Protein AF-A0A1F6FIB2-F1 (afdb_monomer_lite)

Organism: NCBI:txid1798531

Structure (mmCIF, N/CA/C/O backbone):
data_AF-A0A1F6FIB2-F1
#
_entry.id   AF-A0A1F6FIB2-F1
#
loop_
_atom_site.group_PDB
_atom_site.id
_atom_site.type_symbol
_atom_site.label_atom_id
_atom_site.label_alt_id
_atom_site.label_comp_id
_atom_site.label_asym_id
_atom_site.label_entity_id
_atom_site.label_seq_id
_atom_site.pdbx_PDB_ins_code
_atom_site.Cartn_x
_atom_site.Cartn_y
_atom_site.Cartn_z
_atom_site.occupancy
_atom_site.B_iso_or_equiv
_atom_site.auth_seq_id
_atom_site.auth_comp_id
_atom_site.auth_asym_id
_atom_site.auth_atom_id
_atom_site.pdbx_PDB_model_num
ATOM 1 N N . MET A 1 1 ? -16.347 -10.709 -87.857 1.00 52.56 1 MET A N 1
ATOM 2 C CA . MET A 1 1 ? -15.377 -11.064 -86.795 1.00 52.56 1 MET A CA 1
ATOM 3 C C . MET A 1 1 ? -15.713 -12.470 -86.307 1.00 52.56 1 MET A C 1
ATOM 5 O O . MET A 1 1 ? -16.786 -12.658 -85.747 1.00 52.56 1 MET A O 1
ATOM 9 N N . SER A 1 2 ? -14.886 -13.455 -86.678 1.00 54.75 2 SER A N 1
ATOM 10 C CA . SER A 1 2 ? -15.161 -14.899 -86.562 1.00 54.75 2 SER A CA 1
ATOM 11 C C . SER A 1 2 ? -15.422 -15.329 -85.113 1.00 54.75 2 SER A C 1
ATOM 13 O O . SER A 1 2 ? -14.800 -14.794 -84.198 1.00 54.75 2 SER A O 1
ATOM 15 N N . ILE A 1 3 ? -16.317 -16.302 -84.907 1.00 59.09 3 ILE A N 1
ATOM 16 C CA . ILE A 1 3 ? -16.620 -16.917 -83.599 1.00 59.09 3 ILE A CA 1
ATOM 17 C C . ILE A 1 3 ? -15.326 -17.338 -82.881 1.00 59.09 3 ILE A C 1
ATOM 19 O O . ILE A 1 3 ? -15.207 -17.151 -81.674 1.00 59.09 3 ILE A O 1
ATOM 23 N N . PHE A 1 4 ? -14.308 -17.758 -83.637 1.00 55.72 4 PHE A N 1
ATOM 24 C CA . PHE A 1 4 ? -12.977 -18.081 -83.122 1.00 55.72 4 PHE A CA 1
ATOM 25 C C . PHE A 1 4 ? -12.273 -16.906 -82.424 1.00 55.72 4 PHE A C 1
ATOM 27 O O . PHE A 1 4 ? -11.623 -17.113 -81.407 1.00 55.72 4 PHE A O 1
ATOM 34 N N . VAL A 1 5 ? -12.454 -15.666 -82.890 1.00 56.38 5 VAL A N 1
ATOM 35 C CA . VAL A 1 5 ? -11.883 -14.463 -82.251 1.00 56.38 5 VAL A CA 1
ATOM 36 C C . VAL A 1 5 ? -12.606 -14.152 -80.938 1.00 56.38 5 VAL A C 1
ATOM 38 O O . VAL A 1 5 ? -11.971 -13.764 -79.964 1.00 56.38 5 VAL A O 1
ATOM 41 N N . LYS A 1 6 ? -13.925 -14.374 -80.870 1.00 53.91 6 LYS A N 1
ATOM 42 C CA . LYS A 1 6 ? -14.702 -14.163 -79.636 1.00 53.91 6 LYS A CA 1
ATOM 43 C C . LYS A 1 6 ? -14.376 -15.208 -78.564 1.00 53.91 6 LYS A C 1
ATOM 45 O O . LYS A 1 6 ? -14.275 -14.847 -77.397 1.00 53.91 6 LYS A O 1
ATOM 50 N N . VAL A 1 7 ? -14.159 -16.466 -78.956 1.00 58.41 7 VAL A N 1
ATOM 51 C CA . VAL A 1 7 ? -13.758 -17.545 -78.037 1.00 58.41 7 VAL A CA 1
ATOM 52 C C . VAL A 1 7 ? -12.329 -17.334 -77.524 1.00 58.41 7 VAL A C 1
ATOM 54 O O . VAL A 1 7 ? -12.091 -17.518 -76.335 1.00 58.41 7 VAL A O 1
ATOM 57 N N . LEU A 1 8 ? -11.400 -16.864 -78.369 1.00 54.62 8 LEU A N 1
ATOM 58 C CA . LEU A 1 8 ? -10.027 -16.561 -77.944 1.00 54.62 8 LEU A CA 1
ATOM 59 C C . LEU A 1 8 ? -9.971 -15.371 -76.969 1.00 54.62 8 LEU A C 1
ATOM 61 O O . LEU A 1 8 ? -9.262 -15.431 -75.970 1.00 54.62 8 LEU A O 1
ATOM 65 N N . VAL A 1 9 ? -10.756 -14.313 -77.214 1.00 56.94 9 VAL A N 1
ATOM 66 C CA . VAL A 1 9 ? -10.826 -13.140 -76.322 1.00 56.94 9 VAL A CA 1
ATOM 67 C C . VAL A 1 9 ? -11.474 -13.497 -74.979 1.00 56.94 9 VAL A C 1
ATOM 69 O O . VAL A 1 9 ? -10.966 -13.085 -73.940 1.00 56.94 9 VAL A O 1
ATOM 72 N N . LEU A 1 10 ? -12.533 -14.314 -74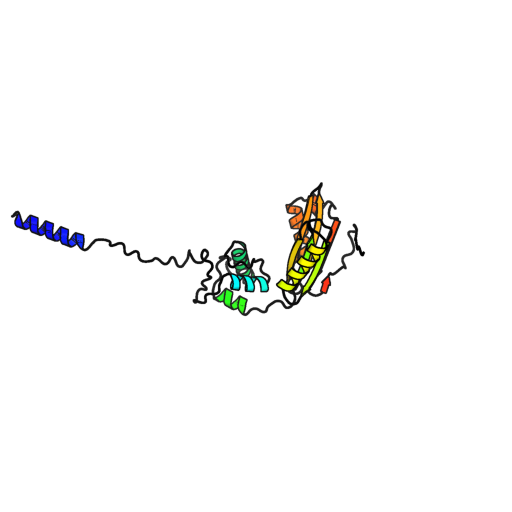.968 1.00 56.53 10 LEU A N 1
ATOM 73 C CA . LEU A 1 10 ? -13.158 -14.797 -73.727 1.00 56.53 10 LEU A CA 1
ATOM 74 C C . LEU A 1 10 ? -12.246 -15.750 -72.937 1.00 56.53 10 LEU A C 1
ATOM 76 O O . LEU A 1 10 ? -12.185 -15.641 -71.716 1.00 56.53 10 LEU A O 1
ATOM 80 N N . ALA A 1 11 ? -11.501 -16.634 -73.609 1.00 56.31 11 ALA A N 1
ATOM 81 C CA . ALA A 1 11 ? -10.564 -17.551 -72.956 1.00 56.31 11 ALA A CA 1
ATOM 82 C C . ALA A 1 11 ? -9.351 -16.824 -72.349 1.00 56.31 11 ALA A C 1
ATOM 84 O O . ALA A 1 11 ? -8.927 -17.161 -71.245 1.00 56.31 11 ALA A O 1
ATOM 85 N N . VAL A 1 12 ? -8.829 -15.787 -73.018 1.00 56.81 12 VAL A N 1
ATOM 86 C CA . VAL A 1 12 ? -7.756 -14.939 -72.467 1.00 56.81 12 VAL A CA 1
ATOM 87 C C . VAL A 1 12 ? -8.267 -14.097 -71.295 1.00 56.81 12 VAL A C 1
ATOM 89 O O . VAL A 1 12 ? -7.578 -14.007 -70.284 1.00 56.81 12 VAL A O 1
ATOM 92 N N . PHE A 1 13 ? -9.490 -13.555 -71.354 1.00 53.22 13 PHE A N 1
ATOM 93 C CA . PHE A 1 13 ? -10.086 -12.843 -70.212 1.00 53.22 13 PHE A CA 1
ATOM 94 C C . PHE A 1 13 ? -10.318 -13.756 -68.998 1.00 53.22 13 PHE A C 1
ATOM 96 O O . PHE A 1 13 ? -10.075 -13.331 -67.871 1.00 53.22 13 PHE A O 1
ATOM 103 N N . PHE A 1 14 ? -10.723 -15.014 -69.204 1.00 50.69 14 PHE A N 1
ATOM 104 C CA . PHE A 1 14 ? -10.888 -15.981 -68.111 1.00 50.69 14 PHE A CA 1
ATOM 105 C C . PHE A 1 14 ? -9.543 -16.430 -67.514 1.00 50.69 14 PHE A C 1
ATOM 107 O O . PHE A 1 14 ? -9.435 -16.597 -66.300 1.00 50.69 14 PHE A O 1
ATOM 114 N N . LEU A 1 15 ? -8.497 -16.564 -68.340 1.00 49.59 15 LEU A N 1
ATOM 115 C CA . LEU A 1 15 ? -7.137 -16.868 -67.878 1.00 49.59 15 LEU A CA 1
ATOM 116 C C . LEU A 1 15 ? -6.479 -15.682 -67.151 1.00 49.59 15 LEU A C 1
ATOM 118 O O . LEU A 1 15 ? -5.770 -15.901 -66.174 1.00 49.59 15 LEU A O 1
ATOM 122 N N . VAL A 1 16 ? -6.752 -14.436 -67.554 1.00 48.09 16 VAL A N 1
ATOM 123 C CA . VAL A 1 16 ? -6.280 -13.230 -66.843 1.00 48.09 16 VAL A CA 1
ATOM 124 C C . VAL A 1 16 ? -7.045 -13.024 -65.527 1.00 48.09 16 VAL A C 1
ATOM 126 O O . VAL A 1 16 ? -6.435 -12.669 -64.520 1.00 48.09 16 VAL A O 1
ATOM 129 N N . ALA A 1 17 ? -8.348 -13.321 -65.480 1.00 45.25 17 ALA A N 1
ATOM 130 C CA . ALA A 1 17 ? -9.147 -13.220 -64.255 1.00 45.25 17 ALA A CA 1
ATOM 131 C C . ALA A 1 17 ? -8.806 -14.298 -63.204 1.00 45.25 17 ALA A C 1
ATOM 133 O O . ALA A 1 17 ? -8.902 -14.032 -62.008 1.00 45.25 17 ALA A O 1
ATOM 134 N N . LEU A 1 18 ? -8.343 -15.488 -63.611 1.00 44.25 18 LEU A N 1
ATOM 135 C CA . LEU A 1 18 ? -7.895 -16.535 -62.677 1.00 44.25 18 LEU A CA 1
ATOM 136 C C . LEU A 1 18 ? -6.533 -16.241 -62.019 1.00 44.25 18 LEU A C 1
ATOM 138 O O . LEU A 1 18 ? -6.244 -16.792 -60.957 1.00 44.25 18 LEU A O 1
ATOM 142 N N . VAL A 1 19 ? -5.719 -15.346 -62.592 1.00 49.41 19 VAL A N 1
ATOM 143 C CA . VAL A 1 19 ? -4.432 -14.904 -62.010 1.00 49.41 19 VAL A CA 1
ATOM 144 C C . VAL A 1 19 ? -4.597 -13.680 -61.092 1.00 49.41 19 VAL A C 1
ATOM 146 O O . VAL A 1 19 ? -3.689 -13.351 -60.335 1.00 49.41 19 VAL A O 1
ATOM 149 N N . ILE A 1 20 ? -5.785 -13.068 -61.053 1.00 47.12 20 ILE A N 1
ATOM 150 C CA . ILE A 1 20 ? -6.147 -12.031 -60.074 1.00 47.12 20 ILE A CA 1
ATOM 151 C C . ILE A 1 20 ? -7.302 -12.545 -59.211 1.00 47.12 20 ILE A C 1
ATOM 153 O O . ILE A 1 20 ? -8.351 -11.926 -59.067 1.00 47.12 20 ILE A O 1
ATOM 157 N N . SER A 1 21 ? -7.102 -13.708 -58.594 1.00 41.88 21 SER A N 1
ATOM 158 C CA . SER A 1 21 ? -7.717 -13.906 -57.286 1.00 41.88 21 SER A CA 1
ATOM 159 C C . SER A 1 21 ? -6.970 -12.978 -56.326 1.00 41.88 21 SER A C 1
ATOM 161 O O . SER A 1 21 ? -5.750 -13.135 -56.215 1.00 41.88 21 SER A O 1
ATOM 163 N N . PRO A 1 22 ? -7.619 -12.081 -55.562 1.00 39.84 22 PRO A N 1
ATOM 164 C CA . PRO A 1 22 ? -7.064 -11.727 -54.274 1.00 39.84 22 PRO A CA 1
ATOM 165 C C . PRO A 1 22 ? -7.196 -13.009 -53.453 1.00 39.84 22 PRO A C 1
ATOM 167 O O . PRO A 1 22 ? -8.165 -13.216 -52.728 1.00 39.84 22 PRO A O 1
ATOM 170 N N . LYS A 1 23 ? -6.251 -13.945 -53.625 1.00 38.81 23 LYS A N 1
ATOM 171 C CA . LYS A 1 23 ? -5.962 -14.885 -52.554 1.00 38.81 23 LYS A CA 1
ATOM 172 C C . LYS A 1 23 ? -5.699 -13.969 -51.382 1.00 38.81 23 LYS A C 1
ATOM 174 O O . LYS A 1 23 ? -4.726 -13.220 -51.414 1.00 38.81 23 LYS A O 1
ATOM 179 N N . ALA A 1 24 ? -6.643 -13.979 -50.449 1.00 41.22 24 ALA A N 1
ATOM 180 C CA . ALA A 1 24 ? -6.494 -13.473 -49.113 1.00 41.22 24 ALA A CA 1
ATOM 181 C C . ALA A 1 24 ? -5.160 -14.011 -48.607 1.00 41.22 24 ALA A C 1
ATOM 183 O O . ALA A 1 24 ? -5.040 -15.134 -48.119 1.00 41.22 24 ALA A O 1
ATOM 184 N N . LYS A 1 25 ? -4.123 -13.213 -48.825 1.00 31.97 25 LYS A N 1
ATOM 185 C CA . LYS A 1 25 ? -2.976 -13.189 -47.967 1.00 31.97 25 LYS A CA 1
ATOM 186 C C . LYS A 1 25 ? -3.598 -12.603 -46.711 1.00 31.97 25 LYS A C 1
ATOM 188 O O . LYS A 1 25 ? -3.824 -11.402 -46.630 1.00 31.97 25 LYS A O 1
ATOM 193 N N . ALA A 1 26 ? -4.022 -13.480 -45.806 1.00 36.62 26 ALA A N 1
ATOM 194 C CA . ALA A 1 26 ? -3.965 -13.145 -44.401 1.00 36.62 26 ALA A CA 1
ATOM 195 C C . ALA A 1 26 ? -2.478 -12.869 -44.152 1.00 36.62 26 ALA A C 1
ATOM 197 O O . ALA A 1 26 ? -1.681 -13.762 -43.886 1.00 36.62 26 ALA A O 1
ATOM 198 N N . GLU A 1 27 ? -2.084 -11.648 -44.491 1.00 35.62 27 GLU A N 1
ATOM 199 C CA . GLU A 1 27 ? -0.955 -10.986 -43.896 1.00 35.62 27 GLU A CA 1
ATOM 200 C C . GLU A 1 27 ? -1.353 -10.918 -42.430 1.00 35.62 27 GLU A C 1
ATOM 202 O O . GLU A 1 27 ? -2.387 -10.347 -42.082 1.00 35.62 27 GLU A O 1
ATOM 207 N N . GLU A 1 28 ? -0.641 -11.684 -41.610 1.00 41.28 28 GLU A N 1
ATOM 208 C CA . GLU A 1 28 ? -0.688 -11.512 -40.173 1.00 41.28 28 GLU A CA 1
ATOM 209 C C . GLU A 1 28 ? -0.226 -10.080 -39.902 1.00 41.28 28 GLU A C 1
ATOM 211 O O . GLU A 1 28 ? 0.963 -9.812 -39.740 1.00 41.28 28 GLU A O 1
ATOM 216 N N . ASP A 1 29 ? -1.179 -9.149 -39.902 1.00 33.19 29 ASP A N 1
ATOM 217 C CA . ASP A 1 29 ? -1.083 -7.923 -39.131 1.00 33.19 29 ASP A CA 1
ATOM 218 C C . ASP A 1 29 ? -0.968 -8.377 -37.674 1.00 33.19 29 ASP A C 1
ATOM 220 O O . ASP A 1 29 ? -1.950 -8.591 -36.959 1.00 33.19 29 ASP A O 1
ATOM 224 N N . PHE A 1 30 ? 0.271 -8.629 -37.259 1.00 43.00 30 PHE A N 1
ATOM 225 C CA . PHE A 1 30 ? 0.633 -8.678 -35.860 1.00 43.00 30 PHE A CA 1
ATOM 226 C C . PHE A 1 30 ? 0.394 -7.269 -35.330 1.00 43.00 30 PHE A C 1
ATOM 228 O O . PHE A 1 30 ? 1.192 -6.357 -35.548 1.00 43.00 30 PHE A O 1
ATOM 235 N N . ASP A 1 31 ? -0.770 -7.100 -34.713 1.00 37.31 31 ASP A N 1
ATOM 236 C CA . ASP A 1 31 ? -1.289 -5.855 -34.168 1.00 37.31 31 ASP A CA 1
ATOM 237 C C . ASP A 1 31 ? -0.417 -5.407 -32.974 1.00 37.31 31 ASP A C 1
ATOM 239 O O . ASP A 1 31 ? -0.716 -5.620 -31.793 1.00 37.31 31 ASP A O 1
ATOM 243 N N . LEU A 1 32 ? 0.743 -4.840 -33.323 1.00 41.22 32 LEU A N 1
ATOM 244 C CA . LEU A 1 32 ? 1.915 -4.574 -32.481 1.00 41.22 32 LEU A CA 1
ATOM 245 C C . LEU A 1 32 ? 1.654 -3.518 -31.388 1.00 41.22 32 LEU A C 1
ATOM 247 O O . LEU A 1 32 ? 2.446 -3.391 -30.461 1.00 41.22 32 LEU A O 1
ATOM 251 N N . PHE A 1 33 ? 0.534 -2.789 -31.455 1.00 51.75 33 PHE A N 1
ATOM 252 C CA . PHE A 1 33 ? 0.203 -1.688 -30.539 1.00 51.75 33 PHE A CA 1
ATOM 253 C C . PHE A 1 33 ? -1.073 -1.895 -29.702 1.00 51.75 33 PHE A C 1
ATOM 255 O O . PHE A 1 33 ? -1.434 -1.008 -28.929 1.00 51.75 33 PHE A O 1
ATOM 262 N N . GLY A 1 34 ? -1.749 -3.046 -29.805 1.00 43.50 34 GLY A N 1
ATOM 263 C CA . GLY A 1 34 ? -3.059 -3.244 -29.158 1.00 43.50 34 GLY A CA 1
ATOM 264 C C . GLY A 1 34 ? -3.231 -4.513 -28.321 1.00 43.50 34 GLY A C 1
ATOM 265 O O . GLY A 1 34 ? -4.127 -4.561 -27.476 1.00 43.50 34 GLY A O 1
ATOM 266 N N . MET A 1 35 ? -2.402 -5.544 -28.518 1.00 42.56 35 MET A N 1
ATOM 267 C CA . MET A 1 35 ? -2.647 -6.870 -27.923 1.00 42.56 35 MET A CA 1
ATOM 268 C C . MET A 1 35 ? -1.832 -7.192 -26.660 1.00 42.56 35 MET A C 1
ATOM 270 O O . MET A 1 35 ? -2.253 -8.045 -25.877 1.00 42.56 35 MET A O 1
ATOM 274 N N . ALA A 1 36 ? -0.723 -6.491 -26.398 1.00 46.50 36 ALA A N 1
ATOM 275 C CA . ALA A 1 36 ? 0.196 -6.838 -25.304 1.00 46.50 36 ALA A CA 1
ATOM 276 C C . ALA A 1 36 ? -0.405 -6.693 -23.891 1.00 46.50 36 ALA A C 1
ATOM 278 O O . ALA A 1 36 ? 0.041 -7.359 -22.967 1.00 46.50 36 ALA A O 1
ATOM 279 N N . ALA A 1 37 ? -1.451 -5.880 -23.707 1.00 46.44 37 ALA A N 1
ATOM 280 C CA . ALA A 1 37 ? -2.072 -5.698 -22.391 1.00 46.44 37 ALA A CA 1
ATOM 281 C C . ALA A 1 37 ? -3.024 -6.843 -21.980 1.00 46.44 37 ALA A C 1
ATOM 283 O O . ALA A 1 37 ? -3.523 -6.843 -20.857 1.00 46.44 37 ALA A O 1
ATOM 284 N N . ARG A 1 38 ? -3.333 -7.794 -22.878 1.00 48.59 38 ARG A N 1
ATOM 285 C CA . ARG A 1 38 ? -4.362 -8.832 -22.641 1.00 48.59 38 ARG A CA 1
ATOM 286 C C . ARG A 1 38 ? -3.821 -10.246 -22.469 1.00 48.59 38 ARG A C 1
ATOM 288 O O . ARG A 1 38 ? -4.525 -11.103 -21.944 1.00 48.59 38 ARG A O 1
ATOM 295 N N . THR A 1 39 ? -2.590 -10.493 -22.887 1.00 47.91 39 THR A N 1
ATOM 296 C CA . THR A 1 39 ? -1.865 -11.737 -22.620 1.00 47.91 39 THR A CA 1
ATOM 297 C C . THR A 1 39 ? -0.946 -11.498 -21.426 1.00 47.91 39 THR A C 1
ATOM 299 O O . THR A 1 39 ? -0.327 -10.444 -21.374 1.00 47.91 39 THR A O 1
ATOM 302 N N . GLY A 1 40 ? -0.845 -12.428 -20.471 1.00 49.84 40 GLY A N 1
ATOM 303 C CA . GLY A 1 40 ? -0.030 -12.306 -19.245 1.00 49.84 40 GLY A CA 1
ATOM 304 C C . GLY A 1 40 ? 1.497 -12.259 -19.456 1.00 49.84 40 GLY A C 1
ATOM 305 O O . GLY A 1 40 ? 2.249 -12.830 -18.676 1.00 49.84 40 GLY A O 1
ATOM 306 N N . VAL A 1 41 ? 1.960 -11.615 -20.527 1.00 50.88 41 VAL A N 1
ATOM 307 C CA . VAL A 1 41 ? 3.350 -11.509 -20.966 1.00 50.88 41 VAL A CA 1
ATOM 308 C C . VAL A 1 41 ? 3.639 -10.033 -21.243 1.00 50.88 41 VAL A C 1
ATOM 310 O O . VAL A 1 41 ? 3.046 -9.455 -22.155 1.00 50.88 41 VAL A O 1
ATOM 313 N N . PHE A 1 42 ? 4.547 -9.418 -20.477 1.00 64.69 42 PHE A N 1
ATOM 314 C CA . PHE A 1 42 ? 4.994 -8.052 -20.751 1.00 64.69 42 PHE A CA 1
ATOM 315 C C . PHE A 1 42 ? 6.049 -8.056 -21.849 1.00 64.69 42 PHE A C 1
ATOM 317 O O . PHE A 1 42 ? 7.163 -8.548 -21.667 1.00 64.69 42 PHE A O 1
ATOM 324 N N . PHE A 1 43 ? 5.719 -7.439 -22.980 1.00 57.03 43 PHE A N 1
ATOM 325 C CA . PHE A 1 43 ? 6.714 -7.082 -23.977 1.00 57.03 43 PHE A CA 1
ATOM 326 C C . PHE A 1 43 ? 7.278 -5.710 -23.659 1.00 57.03 43 PHE A C 1
ATOM 328 O O . PHE A 1 43 ? 6.635 -4.679 -23.840 1.00 57.03 43 PHE A O 1
ATOM 335 N N . LEU A 1 44 ? 8.517 -5.711 -23.200 1.00 62.22 44 LEU A N 1
ATOM 336 C CA . LEU A 1 44 ? 9.311 -4.506 -23.138 1.00 62.22 44 LEU A CA 1
ATOM 337 C C . LEU A 1 44 ? 9.844 -4.251 -24.554 1.00 62.22 44 LEU A C 1
ATOM 339 O O . LEU A 1 44 ? 10.341 -5.184 -25.178 1.00 62.22 44 LEU A O 1
ATOM 343 N N . ASP A 1 45 ? 9.763 -3.012 -25.046 1.00 48.91 45 ASP A N 1
ATOM 344 C CA . ASP A 1 45 ? 10.117 -2.532 -26.406 1.00 48.91 45 ASP A CA 1
ATOM 345 C C . ASP A 1 45 ? 11.474 -3.026 -26.992 1.00 48.91 45 ASP A C 1
ATOM 347 O O . ASP A 1 45 ? 11.787 -2.813 -28.157 1.00 48.91 45 ASP A O 1
ATOM 351 N N . ARG A 1 46 ? 12.305 -3.738 -26.216 1.00 52.38 46 ARG A N 1
ATOM 352 C CA . ARG A 1 46 ? 13.573 -4.350 -26.655 1.00 52.38 46 ARG A CA 1
ATOM 353 C C . ARG A 1 46 ? 13.712 -5.857 -26.393 1.00 52.38 46 ARG A C 1
ATOM 355 O O . ARG A 1 46 ? 14.830 -6.364 -26.367 1.00 52.38 46 ARG A O 1
ATOM 362 N N . GLY A 1 47 ? 12.606 -6.583 -26.236 1.00 47.12 47 GLY A N 1
ATOM 363 C CA . GLY A 1 47 ? 12.594 -8.049 -26.337 1.00 47.12 47 GLY A CA 1
ATOM 364 C C . GLY A 1 47 ? 13.014 -8.827 -25.087 1.00 47.12 47 GLY A C 1
ATOM 365 O O . GLY A 1 47 ? 13.287 -10.020 -25.191 1.00 47.12 47 GLY A O 1
ATOM 366 N N . THR A 1 48 ? 13.050 -8.209 -23.904 1.00 53.91 48 THR A N 1
ATOM 367 C CA . THR A 1 48 ? 13.071 -8.982 -22.653 1.00 53.91 48 THR A CA 1
ATOM 368 C C . THR A 1 48 ? 11.642 -9.320 -22.256 1.00 53.91 48 THR A C 1
ATOM 370 O O . THR A 1 48 ? 10.833 -8.413 -22.051 1.00 53.91 48 THR A O 1
ATOM 373 N N . LEU A 1 49 ? 11.349 -10.614 -22.162 1.00 58.53 49 LEU A N 1
ATOM 374 C CA . LEU A 1 49 ? 10.122 -11.126 -21.569 1.00 58.53 49 LEU A CA 1
ATOM 375 C C . LEU A 1 49 ? 10.370 -11.253 -20.068 1.00 58.53 49 LEU A C 1
ATOM 377 O O . LEU A 1 49 ? 11.122 -12.130 -19.655 1.00 58.53 49 LEU A O 1
ATOM 381 N N . ASP A 1 50 ? 9.768 -10.371 -19.280 1.00 74.31 50 ASP A N 1
ATOM 382 C CA . ASP A 1 50 ? 9.528 -10.655 -17.868 1.00 74.31 50 ASP A CA 1
ATOM 383 C C . ASP A 1 50 ? 8.043 -11.032 -17.760 1.00 74.31 50 ASP A C 1
ATOM 385 O O . ASP A 1 50 ? 7.183 -10.421 -18.411 1.00 74.31 50 ASP A O 1
ATOM 389 N N . ASP A 1 51 ? 7.733 -12.090 -17.013 1.00 84.06 51 ASP A N 1
ATOM 390 C CA . ASP A 1 51 ? 6.336 -12.428 -16.759 1.00 84.06 51 ASP A CA 1
ATOM 391 C C . ASP A 1 51 ? 5.678 -11.345 -15.889 1.00 84.06 51 ASP A C 1
ATOM 393 O O . ASP A 1 51 ? 6.330 -10.539 -15.214 1.00 84.06 51 ASP A O 1
ATOM 397 N N . VAL A 1 52 ? 4.348 -11.274 -15.957 1.00 86.62 52 VAL A N 1
ATOM 398 C CA . VAL A 1 52 ? 3.588 -10.262 -15.215 1.00 86.62 52 VAL A CA 1
ATOM 399 C C . VAL A 1 52 ? 3.826 -10.389 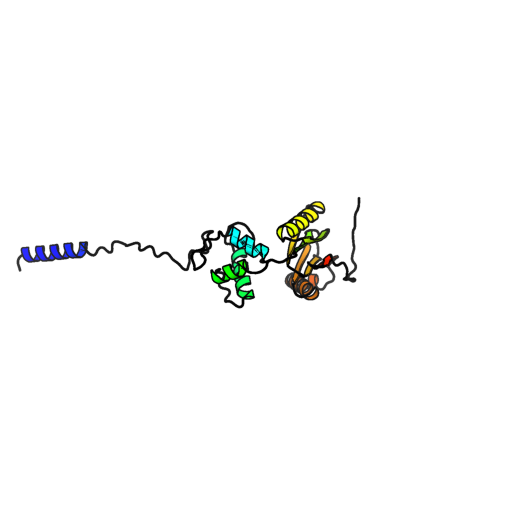-13.711 1.00 86.62 52 VAL A C 1
ATOM 401 O O . VAL A 1 52 ? 3.879 -9.368 -13.032 1.00 86.62 52 VAL A O 1
ATOM 404 N N . GLU A 1 53 ? 4.014 -11.605 -13.202 1.00 90.19 53 GLU A N 1
ATOM 405 C CA . GLU A 1 53 ? 4.274 -11.861 -11.787 1.00 90.19 53 GLU A CA 1
ATOM 406 C C . GLU A 1 53 ? 5.577 -11.188 -11.333 1.00 90.19 53 GLU A C 1
ATOM 408 O O . GLU A 1 53 ? 5.559 -10.405 -10.386 1.00 90.19 53 GLU A O 1
ATOM 413 N N . THR A 1 54 ? 6.670 -11.351 -12.080 1.00 91.69 54 THR A N 1
ATOM 414 C CA . THR A 1 54 ? 7.969 -10.706 -11.824 1.00 91.69 54 THR A CA 1
ATOM 415 C C . THR A 1 54 ? 7.859 -9.183 -11.848 1.00 91.69 54 THR A C 1
ATOM 417 O O . THR A 1 54 ? 8.425 -8.486 -10.996 1.00 91.69 54 THR A O 1
ATOM 420 N N . VAL A 1 55 ? 7.113 -8.633 -12.812 1.00 91.56 55 VAL A N 1
ATOM 421 C CA . VAL A 1 55 ? 6.845 -7.189 -12.866 1.00 91.56 55 VAL A CA 1
ATOM 422 C C . VAL A 1 55 ? 6.093 -6.752 -11.610 1.00 91.56 55 VAL A C 1
ATOM 424 O O . VAL A 1 55 ? 6.511 -5.808 -10.938 1.00 91.56 55 VAL A O 1
ATOM 427 N N . GLN A 1 56 ? 5.018 -7.449 -11.249 1.00 94.31 56 GLN A N 1
ATOM 428 C CA . GLN A 1 56 ? 4.225 -7.143 -10.061 1.00 94.31 56 GLN A CA 1
ATOM 429 C C . GLN A 1 56 ? 5.055 -7.253 -8.774 1.00 94.31 56 GLN A C 1
ATOM 431 O O . GLN A 1 56 ? 4.940 -6.373 -7.925 1.00 94.31 56 GLN A O 1
ATOM 436 N N . GLU A 1 57 ? 5.920 -8.259 -8.630 1.00 95.62 57 GLU A N 1
ATOM 437 C CA . GLU A 1 57 ? 6.807 -8.417 -7.472 1.00 95.62 57 GLU A CA 1
ATOM 438 C C . GLU A 1 57 ? 7.760 -7.233 -7.317 1.00 95.62 57 GLU A C 1
ATOM 440 O O . GLU A 1 57 ? 7.910 -6.685 -6.221 1.00 95.62 57 GLU A O 1
ATOM 445 N N . ILE A 1 58 ? 8.393 -6.797 -8.407 1.00 95.44 58 ILE A N 1
ATOM 446 C CA . ILE A 1 58 ? 9.318 -5.659 -8.371 1.00 95.44 58 ILE A CA 1
ATOM 447 C C . ILE A 1 58 ? 8.562 -4.363 -8.061 1.00 95.44 58 ILE A C 1
ATOM 449 O O . ILE A 1 58 ? 8.993 -3.589 -7.207 1.00 95.44 58 ILE A O 1
ATOM 453 N N . PHE A 1 59 ? 7.392 -4.143 -8.661 1.00 95.25 59 PHE A N 1
ATOM 454 C CA . PHE A 1 59 ? 6.542 -3.000 -8.314 1.00 95.25 59 PHE A CA 1
ATOM 455 C C . PHE A 1 59 ? 6.095 -3.040 -6.844 1.00 95.25 59 PHE A C 1
ATOM 457 O O . PHE A 1 59 ? 6.151 -2.024 -6.146 1.00 95.25 59 PHE A O 1
ATOM 464 N N . TYR A 1 60 ? 5.696 -4.205 -6.340 1.00 96.31 60 TYR A N 1
ATOM 465 C CA . TYR A 1 60 ? 5.312 -4.395 -4.945 1.00 96.31 60 TYR A CA 1
ATOM 466 C C . TYR A 1 60 ? 6.473 -4.051 -4.001 1.00 96.31 60 TYR A C 1
ATOM 468 O O . TYR A 1 60 ? 6.291 -3.281 -3.051 1.00 96.31 60 TYR A O 1
ATOM 476 N N . ASN A 1 61 ? 7.676 -4.541 -4.301 1.00 95.62 61 ASN A N 1
ATOM 477 C CA . ASN A 1 61 ? 8.888 -4.288 -3.522 1.00 95.62 61 ASN A CA 1
ATOM 478 C C . ASN A 1 61 ? 9.396 -2.840 -3.621 1.00 95.62 61 ASN A C 1
ATOM 480 O O . ASN A 1 61 ? 10.135 -2.407 -2.741 1.00 95.62 61 ASN A O 1
ATOM 484 N N . HIS A 1 62 ? 8.961 -2.070 -4.621 1.00 94.00 62 HIS A N 1
ATOM 485 C CA . HIS A 1 62 ? 9.210 -0.624 -4.724 1.00 94.00 62 HIS A CA 1
ATOM 486 C C . HIS A 1 62 ? 8.075 0.232 -4.141 1.00 94.00 62 HIS A C 1
ATOM 488 O O . HIS A 1 62 ? 8.129 1.458 -4.207 1.00 94.00 62 HIS A O 1
ATOM 494 N N . GLY A 1 63 ? 7.054 -0.390 -3.542 1.00 91.75 63 GLY A N 1
ATOM 495 C CA . GLY A 1 63 ? 5.982 0.306 -2.820 1.00 91.75 63 GLY A CA 1
ATOM 496 C C . GLY A 1 63 ? 4.784 0.723 -3.642 1.00 91.75 63 GLY A C 1
ATOM 497 O O . GLY A 1 63 ? 3.946 1.480 -3.153 1.00 91.75 63 GLY A O 1
ATOM 498 N N . TYR A 1 64 ? 4.657 0.214 -4.861 1.00 92.81 64 TYR A N 1
ATOM 499 C CA . TYR A 1 64 ? 3.442 0.407 -5.634 1.00 92.81 64 TYR A CA 1
ATOM 500 C C . TYR A 1 64 ? 2.307 -0.479 -5.088 1.00 92.81 64 TYR A C 1
ATOM 502 O O . TYR A 1 64 ? 2.533 -1.593 -4.605 1.00 92.81 64 TYR A O 1
ATOM 510 N N . ASP A 1 65 ? 1.070 0.021 -5.138 1.00 90.50 65 ASP A N 1
ATOM 511 C CA . ASP A 1 65 ? -0.136 -0.767 -4.844 1.00 90.50 65 ASP A CA 1
ATOM 512 C C . ASP A 1 65 ? -0.443 -1.670 -6.041 1.00 90.50 65 ASP A C 1
ATOM 514 O O . ASP A 1 65 ? -1.061 -1.255 -7.021 1.00 90.50 65 ASP A O 1
ATOM 518 N N . VAL A 1 66 ? 0.038 -2.906 -5.956 1.00 92.19 66 VAL A N 1
ATOM 519 C CA . VAL A 1 66 ? -0.145 -3.956 -6.954 1.00 92.19 66 VAL A CA 1
ATOM 520 C C . VAL A 1 66 ? -0.405 -5.280 -6.241 1.00 92.19 66 VAL A C 1
ATOM 522 O O . VAL A 1 66 ? 0.009 -5.472 -5.098 1.00 92.19 66 VAL A O 1
ATOM 525 N N . VAL A 1 67 ? -1.129 -6.178 -6.903 1.00 91.56 67 VAL A N 1
ATOM 526 C CA . VAL A 1 67 ? -1.312 -7.563 -6.457 1.00 91.56 67 VAL A CA 1
ATOM 527 C C . VAL A 1 67 ? -0.401 -8.430 -7.314 1.00 91.56 67 VAL A C 1
ATOM 529 O O . VAL A 1 67 ? -0.365 -8.241 -8.525 1.00 91.56 67 VAL A O 1
ATOM 532 N N . VAL A 1 68 ? 0.344 -9.331 -6.678 1.00 94.06 68 VAL A N 1
ATOM 533 C CA . VAL A 1 68 ? 1.195 -10.313 -7.354 1.00 94.06 68 VAL A CA 1
ATOM 534 C C . VAL A 1 68 ? 0.340 -11.549 -7.630 1.00 94.06 68 VAL A C 1
ATOM 536 O O . VAL A 1 68 ? 0.133 -12.375 -6.745 1.00 94.06 68 VAL A O 1
ATOM 539 N N . ASP A 1 69 ? -0.263 -11.604 -8.815 1.00 92.31 69 ASP A N 1
ATOM 540 C CA . ASP A 1 69 ? -1.180 -12.668 -9.250 1.00 92.31 69 ASP A CA 1
ATOM 541 C C . ASP A 1 69 ? -0.919 -13.162 -10.685 1.00 92.31 69 ASP A C 1
ATOM 543 O O . ASP A 1 69 ? -1.687 -13.975 -11.204 1.00 92.31 69 ASP A O 1
ATOM 547 N N . GLY A 1 70 ? 0.126 -12.653 -11.342 1.00 89.06 70 GLY A N 1
ATOM 548 C CA . GLY A 1 70 ? 0.477 -12.982 -12.723 1.00 89.06 70 GLY A CA 1
ATOM 549 C C . GLY A 1 70 ? -0.498 -12.438 -13.774 1.00 89.06 70 GLY A C 1
ATOM 550 O O . GLY A 1 70 ? -0.329 -12.716 -14.962 1.00 89.06 70 GLY A O 1
ATOM 551 N N . ASN A 1 71 ? -1.504 -11.647 -13.383 1.00 88.00 71 ASN A N 1
ATOM 552 C CA . ASN A 1 71 ? -2.521 -11.108 -14.282 1.00 88.00 71 ASN A CA 1
ATOM 553 C C . ASN A 1 71 ? -2.377 -9.597 -14.461 1.00 88.00 71 ASN A C 1
ATOM 555 O O . ASN A 1 71 ? -2.393 -8.820 -13.507 1.00 88.00 71 ASN A O 1
ATOM 559 N N . TYR A 1 72 ? -2.321 -9.142 -15.714 1.00 83.81 72 TYR A N 1
ATOM 560 C CA . TYR A 1 72 ? -2.341 -7.711 -15.995 1.00 83.81 72 TYR A CA 1
ATOM 561 C C . TYR A 1 72 ? -3.748 -7.159 -15.732 1.00 83.81 72 TYR A C 1
ATOM 563 O O . TYR A 1 72 ? -4.638 -7.226 -16.580 1.00 83.81 72 TYR A O 1
ATOM 571 N N . GLY A 1 73 ? -3.960 -6.639 -14.526 1.00 87.12 73 GLY A N 1
ATOM 572 C CA . GLY A 1 73 ? -5.228 -6.058 -14.099 1.00 87.12 73 GLY A CA 1
ATOM 573 C C . GLY A 1 73 ? -5.168 -4.541 -13.895 1.00 87.12 73 GLY A C 1
ATOM 574 O O . GLY A 1 73 ? -4.096 -3.931 -13.961 1.00 87.12 73 GLY A O 1
ATOM 575 N N . PRO A 1 74 ? -6.304 -3.913 -13.536 1.00 88.00 74 PRO A N 1
ATOM 576 C CA . PRO A 1 74 ? -6.379 -2.472 -13.279 1.00 88.00 74 PRO A CA 1
ATOM 577 C C . PRO A 1 74 ? -5.389 -1.970 -12.218 1.00 88.00 74 PRO A C 1
ATOM 579 O O . PRO A 1 74 ? -4.925 -0.834 -12.291 1.00 88.00 74 PRO A O 1
ATOM 582 N N . LYS A 1 75 ? -5.041 -2.805 -11.227 1.00 88.81 75 LYS A N 1
ATOM 583 C CA . LYS A 1 75 ? -4.026 -2.466 -10.218 1.00 88.81 75 LYS A CA 1
ATOM 584 C C . LYS A 1 75 ? -2.619 -2.396 -10.811 1.00 88.81 75 LYS A C 1
ATOM 586 O O . LYS A 1 75 ? -1.899 -1.446 -10.524 1.00 88.81 75 LYS A O 1
ATOM 591 N N . THR A 1 76 ? -2.251 -3.347 -11.667 1.00 90.12 76 THR A N 1
ATOM 592 C CA . THR A 1 76 ? -0.964 -3.340 -12.377 1.00 90.12 76 THR A CA 1
ATOM 593 C C . THR A 1 76 ? -0.859 -2.125 -13.295 1.00 90.12 76 THR A C 1
ATOM 595 O O . THR A 1 76 ? 0.129 -1.397 -13.234 1.00 90.12 76 THR A O 1
ATOM 598 N N . GLU A 1 77 ? -1.909 -1.825 -14.063 1.00 88.81 77 GLU A N 1
ATOM 599 C CA . GLU A 1 77 ? -1.938 -0.631 -14.916 1.00 88.81 77 GLU A CA 1
ATOM 600 C C . GLU A 1 77 ? -1.799 0.662 -14.101 1.00 88.81 77 GLU A C 1
ATOM 602 O O . GLU A 1 77 ? -1.001 1.539 -14.435 1.00 88.81 77 GLU A O 1
ATOM 607 N N . LYS A 1 78 ? -2.540 0.782 -12.993 1.00 91.25 78 LYS A N 1
ATOM 608 C CA . LYS A 1 78 ? -2.460 1.943 -12.099 1.00 91.25 78 LYS A CA 1
ATOM 609 C C . LYS A 1 78 ? -1.063 2.097 -11.494 1.00 91.25 78 LYS A C 1
ATOM 611 O O . LYS A 1 78 ? -0.578 3.222 -11.378 1.00 91.25 78 LYS A O 1
ATOM 616 N N . ALA A 1 79 ? -0.410 0.995 -11.130 1.00 92.56 79 ALA A N 1
ATOM 617 C CA . ALA A 1 79 ? 0.961 1.002 -10.637 1.00 92.56 79 ALA A CA 1
ATOM 618 C C . ALA A 1 79 ? 1.942 1.529 -11.701 1.00 92.56 79 ALA A C 1
ATOM 620 O O . ALA A 1 79 ? 2.771 2.386 -11.393 1.00 92.56 79 ALA A O 1
ATOM 621 N N . ILE A 1 80 ? 1.788 1.115 -12.963 1.00 92.31 80 ILE A N 1
ATOM 622 C CA . ILE A 1 80 ? 2.590 1.615 -14.095 1.00 92.31 80 ILE A CA 1
ATOM 623 C C . ILE A 1 80 ? 2.355 3.106 -14.328 1.00 92.31 80 ILE A C 1
ATOM 625 O O . ILE A 1 80 ? 3.314 3.874 -14.405 1.00 92.31 80 ILE A O 1
ATOM 629 N N . ARG A 1 81 ? 1.094 3.545 -14.366 1.00 91.62 81 ARG A N 1
ATOM 630 C CA . ARG A 1 81 ? 0.751 4.973 -14.475 1.00 91.62 81 ARG A CA 1
ATOM 631 C C . ARG A 1 81 ? 1.378 5.772 -13.337 1.00 91.62 81 ARG A C 1
ATOM 633 O O . ARG A 1 81 ? 1.923 6.847 -13.561 1.00 91.62 81 ARG A O 1
ATOM 640 N N . LYS A 1 82 ? 1.389 5.222 -12.120 1.00 93.62 82 LYS A N 1
ATOM 641 C CA . LYS A 1 82 ? 2.028 5.865 -10.970 1.00 93.62 82 LYS A CA 1
ATOM 642 C C .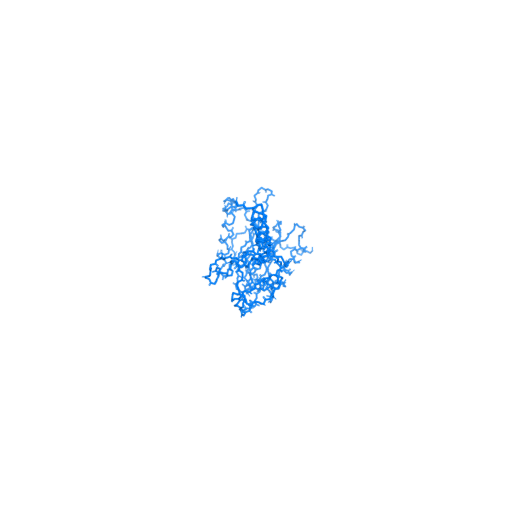 LYS A 1 82 ? 3.547 5.964 -11.126 1.00 93.62 82 LYS A C 1
ATOM 644 O O . LYS A 1 82 ? 4.100 7.008 -10.794 1.00 93.62 82 LYS A O 1
ATOM 649 N N . LEU A 1 83 ? 4.217 4.936 -11.649 1.00 92.88 83 LEU A N 1
ATOM 650 C CA . LEU A 1 83 ? 5.646 5.001 -11.985 1.00 92.88 83 LEU A CA 1
ATOM 651 C C . LEU A 1 83 ? 5.924 6.114 -13.006 1.00 92.88 83 LEU A C 1
ATOM 653 O O . LEU A 1 83 ? 6.835 6.920 -12.814 1.00 92.88 83 LEU A O 1
ATOM 657 N N . GLN A 1 84 ? 5.121 6.182 -14.065 1.00 93.12 84 GLN A N 1
ATOM 658 C CA . GLN A 1 84 ? 5.241 7.196 -15.116 1.00 93.12 84 GLN A CA 1
ATOM 659 C C . GLN A 1 84 ? 5.051 8.604 -14.546 1.00 93.12 84 GLN A C 1
ATOM 661 O O . GLN A 1 84 ? 5.910 9.465 -14.717 1.00 93.12 84 GLN A O 1
ATOM 666 N N . SER A 1 85 ? 4.005 8.796 -13.745 1.00 94.12 85 SER A N 1
ATOM 667 C CA . SER A 1 85 ? 3.731 10.039 -13.021 1.00 94.12 85 SER A CA 1
ATOM 668 C C . SER A 1 85 ? 4.904 10.454 -12.123 1.00 94.12 85 SER A C 1
ATOM 670 O O . SER A 1 85 ? 5.388 11.583 -12.190 1.00 94.12 85 SER A O 1
ATOM 672 N N . ASN A 1 86 ? 5.438 9.515 -11.331 1.00 90.00 86 ASN A N 1
ATOM 673 C CA . ASN A 1 86 ? 6.569 9.754 -10.427 1.00 90.00 86 ASN A CA 1
ATOM 674 C C . ASN A 1 86 ? 7.873 10.101 -11.169 1.00 90.00 86 ASN A C 1
ATOM 676 O O . ASN A 1 86 ? 8.762 10.715 -10.582 1.00 90.00 86 ASN A O 1
ATOM 680 N N . THR A 1 87 ? 7.998 9.707 -12.437 1.00 89.69 87 THR A N 1
ATOM 681 C CA . THR A 1 87 ? 9.170 9.974 -13.286 1.00 89.69 87 THR A CA 1
ATOM 682 C C . THR A 1 87 ? 8.942 11.119 -14.279 1.00 89.69 87 THR A C 1
ATOM 684 O O . THR A 1 87 ? 9.804 11.379 -15.116 1.00 89.69 87 THR A O 1
ATOM 687 N N . GLY A 1 88 ? 7.813 11.834 -14.175 1.00 92.38 88 GLY A N 1
ATOM 688 C CA . GLY A 1 88 ? 7.481 12.975 -15.034 1.00 92.38 88 GLY A CA 1
ATOM 689 C C . GLY A 1 88 ? 7.139 12.594 -16.477 1.00 92.38 88 GLY A C 1
ATOM 690 O O . GLY A 1 88 ? 7.273 13.419 -17.379 1.00 92.38 88 GLY A O 1
ATOM 691 N N . GLN A 1 89 ? 6.731 11.348 -16.706 1.00 90.88 89 GLN A N 1
ATOM 692 C CA . GLN A 1 89 ? 6.396 10.808 -18.020 1.00 90.88 89 GLN A CA 1
ATOM 693 C C . GLN A 1 89 ? 4.876 10.792 -18.243 1.00 90.88 89 GLN A C 1
ATOM 695 O O . GLN A 1 89 ? 4.114 10.770 -17.272 1.00 90.88 89 GLN A O 1
ATOM 700 N N . PRO A 1 90 ? 4.403 10.769 -19.505 1.00 90.31 90 PRO A N 1
ATOM 701 C CA . PRO A 1 90 ? 2.991 10.561 -19.796 1.00 90.31 90 PRO A CA 1
ATOM 702 C C . PRO A 1 90 ? 2.482 9.257 -19.176 1.00 90.31 90 PRO A C 1
ATOM 704 O O . PRO A 1 90 ? 3.079 8.197 -19.353 1.00 90.31 90 PRO A O 1
ATOM 707 N N . GLU A 1 91 ? 1.352 9.335 -18.475 1.00 90.81 91 GLU A N 1
ATOM 708 C CA . GLU A 1 91 ? 0.689 8.174 -17.887 1.00 90.81 91 GLU A CA 1
ATOM 709 C C . GLU A 1 91 ? -0.005 7.379 -19.003 1.00 90.81 91 GLU A C 1
ATOM 711 O O . GLU A 1 91 ? -1.205 7.511 -19.224 1.00 90.81 91 GLU A O 1
ATOM 716 N N . THR A 1 92 ? 0.740 6.596 -19.778 1.00 87.31 92 THR A N 1
ATOM 717 C CA . THR A 1 92 ? 0.188 5.747 -20.846 1.00 87.31 92 THR A CA 1
ATOM 718 C C . THR A 1 92 ? -0.450 4.484 -20.279 1.00 87.3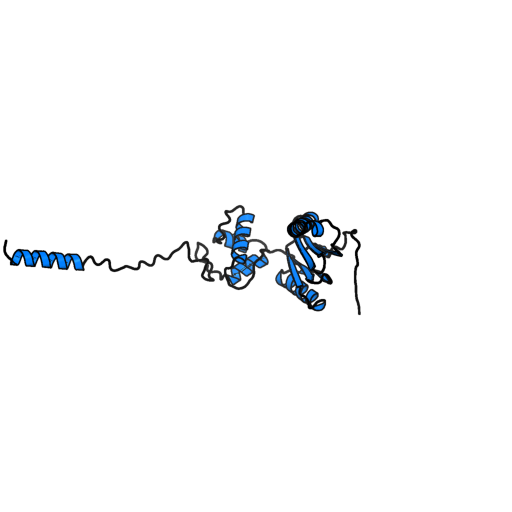1 92 THR A C 1
ATOM 720 O O . THR A 1 92 ? -1.391 3.954 -20.868 1.00 87.31 92 THR A O 1
ATOM 723 N N . GLY A 1 93 ? 0.030 4.021 -19.119 1.00 84.06 93 GLY A N 1
ATOM 724 C CA . GLY A 1 93 ? -0.310 2.709 -18.573 1.00 84.06 93 GLY A CA 1
ATOM 725 C C . GLY A 1 93 ? 0.366 1.554 -19.309 1.00 84.06 93 GLY A C 1
ATOM 726 O O . GLY A 1 93 ? -0.016 0.418 -19.090 1.00 84.06 93 GLY A O 1
ATOM 727 N N . ILE A 1 94 ? 1.357 1.820 -20.163 1.00 85.44 94 ILE A N 1
ATOM 728 C CA . ILE A 1 94 ? 2.169 0.805 -20.847 1.00 85.44 94 ILE A CA 1
ATOM 729 C C . ILE A 1 94 ? 3.598 0.894 -20.312 1.00 85.44 94 ILE A C 1
ATOM 731 O O . ILE A 1 94 ? 4.205 1.959 -20.379 1.00 85.44 94 ILE A O 1
ATOM 735 N N . LEU A 1 95 ? 4.136 -0.208 -19.783 1.00 85.94 95 LEU A N 1
ATOM 736 C CA . LEU A 1 95 ? 5.493 -0.242 -19.235 1.00 85.94 95 LEU A CA 1
ATOM 737 C C . LEU A 1 95 ? 6.534 -0.386 -20.353 1.00 85.94 95 LEU A C 1
ATOM 739 O O . LEU A 1 95 ? 6.674 -1.449 -20.954 1.00 85.94 95 LEU A O 1
ATOM 743 N N . GLU A 1 96 ? 7.297 0.670 -20.606 1.00 84.44 96 GLU A N 1
ATOM 744 C CA . GLU A 1 96 ? 8.369 0.669 -21.600 1.00 84.44 96 GLU A CA 1
ATOM 745 C C . GLU A 1 96 ? 9.671 0.057 -21.057 1.00 84.44 96 GLU A C 1
ATOM 747 O O . GLU A 1 96 ? 9.965 0.103 -19.860 1.00 84.44 96 GLU A O 1
ATOM 752 N N . TYR A 1 97 ? 10.525 -0.458 -21.951 1.00 83.81 97 TYR A N 1
ATOM 753 C CA . TYR A 1 97 ? 11.779 -1.126 -21.566 1.00 83.81 97 TYR A CA 1
ATOM 754 C C . TYR A 1 97 ? 12.699 -0.250 -20.710 1.00 83.81 97 TYR A C 1
ATOM 756 O O . TYR A 1 97 ? 13.282 -0.712 -19.730 1.00 83.81 97 TYR A O 1
ATOM 764 N N . HIS A 1 98 ? 12.820 1.032 -21.052 1.00 85.06 98 HIS A N 1
ATOM 765 C CA . HIS A 1 98 ? 13.682 1.950 -20.315 1.00 85.06 98 HIS A CA 1
ATOM 766 C C . HIS A 1 98 ? 13.125 2.271 -18.911 1.00 85.06 98 HIS A C 1
ATOM 768 O O . HIS A 1 98 ? 13.905 2.394 -17.962 1.00 85.06 98 HIS A O 1
ATOM 774 N N . GLN A 1 99 ? 11.793 2.356 -18.760 1.00 90.06 99 GLN A N 1
ATOM 775 C CA . GLN A 1 99 ? 11.113 2.530 -17.468 1.00 90.06 99 GLN A CA 1
ATOM 776 C C . GLN A 1 99 ? 11.387 1.322 -16.573 1.00 90.06 99 GLN A C 1
ATOM 778 O O . GLN A 1 99 ? 11.760 1.465 -15.409 1.00 90.06 99 GLN A O 1
ATOM 783 N N . TRP A 1 100 ? 11.275 0.126 -17.148 1.00 89.88 100 TRP A N 1
ATOM 784 C CA . TRP A 1 100 ? 11.527 -1.119 -16.445 1.00 89.88 100 TRP A CA 1
ATOM 785 C C . TRP A 1 100 ? 12.976 -1.284 -15.984 1.00 89.88 100 TRP A C 1
ATOM 787 O O . TRP A 1 100 ? 13.220 -1.594 -14.818 1.00 89.88 100 TRP A O 1
ATOM 797 N N . LEU A 1 101 ? 13.951 -1.044 -16.867 1.00 88.81 101 LEU A N 1
ATOM 798 C CA . LEU A 1 101 ? 15.364 -1.092 -16.487 1.00 88.81 101 LEU A CA 1
ATOM 799 C C . LEU A 1 101 ? 15.683 -0.099 -15.368 1.00 88.81 101 LEU A C 1
ATOM 801 O O . LEU A 1 101 ? 16.413 -0.437 -14.437 1.00 88.81 101 LEU A O 1
ATOM 805 N N . SER A 1 102 ? 15.113 1.105 -15.447 1.00 91.25 102 SER A N 1
ATOM 806 C CA . SER A 1 102 ? 15.290 2.132 -14.419 1.00 91.25 102 SER A CA 1
ATOM 807 C C . SER A 1 102 ? 14.720 1.679 -13.075 1.00 91.25 102 SER A C 1
ATOM 809 O O . SER A 1 102 ? 15.379 1.845 -12.052 1.00 91.25 102 SER A O 1
ATOM 811 N N . LEU A 1 103 ? 13.537 1.055 -13.073 1.00 93.12 103 LEU A N 1
ATOM 812 C CA . LEU A 1 103 ? 12.932 0.507 -11.860 1.00 93.12 103 LEU A CA 1
ATOM 813 C C . LEU A 1 103 ? 13.789 -0.619 -11.264 1.00 93.12 103 LEU A C 1
ATOM 815 O O . LEU A 1 103 ? 14.100 -0.572 -10.077 1.00 93.12 103 LEU A O 1
ATOM 819 N N . LYS A 1 104 ? 14.241 -1.583 -12.078 1.00 92.06 104 LYS A N 1
ATOM 820 C CA . LYS A 1 104 ? 15.106 -2.688 -11.618 1.00 92.06 104 LYS A CA 1
ATOM 821 C C . LYS A 1 104 ? 16.428 -2.212 -11.021 1.00 92.06 104 LYS A C 1
ATOM 823 O O . LYS A 1 104 ? 16.936 -2.831 -10.092 1.00 92.06 104 LYS A O 1
ATOM 828 N N . ALA A 1 105 ? 16.992 -1.137 -11.563 1.00 92.94 105 ALA A N 1
ATOM 829 C CA . ALA A 1 105 ? 18.230 -0.551 -11.063 1.00 92.94 105 ALA A CA 1
ATOM 830 C C . ALA A 1 105 ? 18.023 0.349 -9.831 1.00 92.94 105 ALA A C 1
ATOM 832 O O . ALA A 1 105 ? 18.993 0.661 -9.137 1.00 92.94 105 ALA A O 1
ATOM 833 N N . ALA A 1 106 ? 16.790 0.788 -9.559 1.00 93.38 106 ALA A N 1
ATOM 834 C CA . ALA A 1 106 ? 16.492 1.636 -8.415 1.00 93.38 106 ALA A CA 1
ATOM 835 C C . ALA A 1 106 ? 16.681 0.870 -7.098 1.00 93.38 106 ALA A C 1
ATOM 837 O O . ALA A 1 106 ? 16.346 -0.309 -6.979 1.00 93.38 106 ALA A O 1
ATOM 838 N N . ALA A 1 107 ? 17.218 1.564 -6.094 1.00 93.69 107 ALA A N 1
ATOM 839 C CA . ALA A 1 107 ? 17.436 0.983 -4.779 1.00 93.69 107 ALA A CA 1
ATOM 840 C C . ALA A 1 107 ? 16.103 0.604 -4.121 1.00 93.69 107 ALA A C 1
ATOM 842 O O . ALA A 1 107 ? 15.165 1.401 -4.091 1.00 93.69 107 ALA A O 1
ATOM 843 N N . LEU A 1 108 ? 16.058 -0.601 -3.553 1.00 93.00 108 LEU A N 1
ATOM 844 C CA . LEU A 1 108 ? 14.933 -1.045 -2.744 1.00 93.00 108 LEU A CA 1
ATOM 845 C C . LEU A 1 108 ? 14.877 -0.287 -1.412 1.00 93.00 108 LEU A C 1
ATOM 847 O O . LEU A 1 108 ? 15.935 0.014 -0.839 1.00 93.00 108 LEU A O 1
ATOM 851 N N . PRO A 1 109 ? 13.667 -0.054 -0.875 1.00 91.44 109 PRO A N 1
ATOM 852 C CA . PRO A 1 109 ? 13.513 0.440 0.481 1.00 91.44 109 PRO A CA 1
ATOM 853 C C . PRO A 1 109 ? 14.182 -0.476 1.501 1.00 91.44 109 PRO A C 1
ATOM 855 O O . PRO A 1 109 ? 14.159 -1.704 1.373 1.00 91.44 109 PRO A O 1
ATOM 858 N N . LYS A 1 110 ? 14.785 0.125 2.527 1.00 90.56 110 LYS A N 1
ATOM 859 C CA . LYS A 1 110 ? 15.539 -0.598 3.566 1.00 90.56 110 LYS A CA 1
ATOM 860 C C . LYS A 1 110 ? 14.660 -0.988 4.745 1.00 90.56 110 LYS A C 1
ATOM 862 O O . LYS A 1 110 ? 14.994 -1.932 5.464 1.00 90.56 110 LYS A O 1
ATOM 867 N N . SER A 1 111 ? 13.569 -0.258 4.963 1.00 89.88 111 SER A N 1
ATOM 868 C CA . SER A 1 111 ? 12.583 -0.581 5.983 1.00 89.88 111 SER A CA 1
ATOM 869 C C . SER A 1 111 ? 11.160 -0.456 5.461 1.00 89.88 111 SER A C 1
ATOM 871 O O . SER A 1 111 ? 10.822 0.411 4.656 1.00 89.88 111 SER A O 1
ATOM 873 N N . TRP A 1 112 ? 10.317 -1.343 5.972 1.00 92.31 112 TRP A N 1
ATOM 874 C CA . TRP A 1 112 ? 8.896 -1.405 5.685 1.00 92.31 112 TRP A CA 1
ATOM 875 C C . TRP A 1 112 ? 8.122 -1.366 6.986 1.00 92.31 112 TRP A C 1
ATOM 877 O O . TRP A 1 112 ? 8.247 -2.290 7.794 1.00 92.31 112 TRP A O 1
ATOM 887 N N . GLY A 1 113 ? 7.330 -0.313 7.165 1.00 90.94 113 GLY A N 1
ATOM 888 C CA . GLY A 1 113 ? 6.312 -0.237 8.201 1.00 90.94 113 GLY A CA 1
ATOM 889 C C . GLY A 1 113 ? 5.018 -0.842 7.681 1.00 90.94 113 GLY A C 1
ATOM 890 O O . GLY A 1 113 ? 4.572 -0.469 6.599 1.00 90.94 113 GLY A O 1
ATOM 891 N N . ALA A 1 114 ? 4.412 -1.770 8.417 1.00 92.19 114 ALA A N 1
ATOM 892 C CA . ALA A 1 114 ? 3.086 -2.298 8.103 1.00 92.19 114 ALA A CA 1
ATOM 893 C C . ALA A 1 114 ? 2.135 -2.054 9.267 1.00 92.19 114 ALA A C 1
ATOM 895 O O . ALA A 1 114 ? 2.389 -2.535 10.369 1.00 92.19 114 ALA A O 1
ATOM 896 N N . LEU A 1 115 ? 1.046 -1.335 8.998 1.00 91.50 115 LEU A N 1
ATOM 897 C CA . LEU A 1 115 ? -0.034 -1.033 9.926 1.00 91.50 115 LEU A CA 1
ATOM 898 C C . LEU A 1 115 ? -1.217 -1.954 9.639 1.00 91.50 115 LEU A C 1
ATOM 900 O O . LEU A 1 115 ? -1.776 -1.940 8.543 1.00 91.50 115 LEU A O 1
ATOM 904 N N . SER A 1 116 ? -1.614 -2.721 10.647 1.00 92.69 116 SER A N 1
ATOM 905 C CA . SER A 1 116 ? -2.839 -3.517 10.643 1.00 92.69 116 SER A CA 1
ATOM 906 C C . SER A 1 116 ? -3.947 -2.825 11.426 1.00 92.69 116 SER A C 1
ATOM 908 O O . SER A 1 116 ? -3.695 -2.196 12.453 1.00 92.69 116 SER A O 1
ATOM 910 N N . ALA A 1 117 ? -5.177 -2.978 10.953 1.00 91.56 117 ALA A N 1
ATOM 911 C CA . ALA A 1 117 ? -6.386 -2.455 11.565 1.00 91.56 117 ALA A CA 1
ATOM 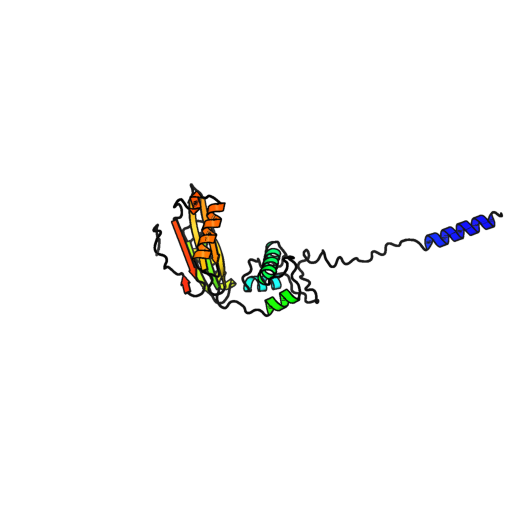912 C C . ALA A 1 117 ? -7.505 -3.500 11.481 1.00 91.56 117 ALA A C 1
ATOM 914 O O . ALA A 1 117 ? -7.822 -3.993 10.396 1.00 91.56 117 ALA A O 1
ATOM 915 N N . SER A 1 118 ? -8.129 -3.841 12.608 1.00 92.06 118 SER A N 1
ATOM 916 C CA . SER A 1 118 ? -9.294 -4.723 12.612 1.00 92.06 118 SER A CA 1
ATOM 917 C C . SER A 1 118 ? -10.552 -3.983 12.181 1.00 92.06 118 SER A C 1
ATOM 919 O O . SER A 1 118 ? -10.776 -2.829 12.563 1.00 92.06 118 SER A O 1
ATOM 921 N N . ILE A 1 119 ? -11.436 -4.671 11.449 1.00 88.12 119 ILE A N 1
ATOM 922 C CA . ILE A 1 119 ? -12.652 -4.031 10.929 1.00 88.12 119 ILE A CA 1
ATOM 923 C C . ILE A 1 119 ? -13.672 -3.628 12.011 1.00 88.12 119 ILE A C 1
ATOM 925 O O . ILE A 1 119 ? -14.592 -2.852 11.764 1.00 88.12 119 ILE A O 1
ATOM 929 N N . ASP A 1 120 ? -13.512 -4.154 13.224 1.00 86.12 120 ASP A N 1
ATOM 930 C CA . ASP A 1 120 ? -14.358 -3.880 14.388 1.00 86.12 120 ASP A CA 1
ATOM 931 C C . ASP A 1 120 ? -13.828 -2.758 15.298 1.00 86.12 120 ASP A C 1
ATOM 933 O O . ASP A 1 120 ? -14.504 -2.400 16.264 1.00 86.12 120 ASP A O 1
ATOM 937 N N . GLY A 1 121 ? -12.650 -2.196 15.007 1.00 83.19 121 GLY A N 1
ATOM 938 C CA . GLY A 1 121 ? -12.036 -1.127 15.802 1.00 83.19 121 GLY A CA 1
ATOM 939 C C . GLY A 1 121 ? -11.435 -1.535 17.130 1.00 83.19 121 GLY A C 1
ATOM 940 O O . GLY A 1 121 ? -11.070 -0.670 17.923 1.00 83.19 121 GLY A O 1
ATOM 941 N N . LYS A 1 122 ? -11.292 -2.835 17.377 1.00 84.00 122 LYS A N 1
ATOM 942 C CA . LYS A 1 122 ? -10.693 -3.335 18.615 1.00 84.00 122 LYS A CA 1
ATOM 943 C C . LYS A 1 122 ? -9.174 -3.371 18.555 1.00 84.00 122 LYS A C 1
ATOM 945 O O . LYS A 1 122 ? -8.518 -3.101 19.556 1.00 84.00 122 LYS A O 1
ATOM 950 N N . PHE A 1 123 ? -8.605 -3.623 17.385 1.00 87.50 123 PHE A N 1
ATOM 951 C CA . PHE A 1 123 ? -7.184 -3.858 17.220 1.00 87.50 123 PHE A CA 1
ATOM 952 C C . PHE A 1 123 ? -6.591 -2.969 16.135 1.00 87.50 123 PHE A C 1
ATOM 954 O O . PHE A 1 123 ? -7.143 -2.817 15.048 1.00 87.50 123 PHE A O 1
ATOM 961 N N . GLY A 1 124 ? -5.414 -2.444 16.425 1.00 87.56 124 GLY A N 1
ATOM 962 C CA . GLY A 1 124 ? -4.492 -2.034 15.395 1.00 87.56 124 GLY A CA 1
ATOM 963 C C . GLY A 1 124 ? -3.090 -2.026 15.964 1.00 87.56 124 GLY A C 1
ATOM 964 O O . GLY A 1 124 ? -2.898 -1.856 17.167 1.00 87.56 124 GLY A O 1
ATOM 965 N N . GLU A 1 125 ? -2.126 -2.244 15.094 1.00 85.81 125 GLU A N 1
ATOM 966 C CA . GLU A 1 125 ? -0.728 -2.337 15.476 1.00 85.81 125 GLU A CA 1
ATOM 967 C C . GLU A 1 125 ? 0.124 -2.164 14.231 1.00 85.81 125 GLU A C 1
ATOM 969 O O . GLU A 1 125 ? -0.296 -2.548 13.132 1.00 85.81 125 GLU A O 1
ATOM 974 N N . ALA A 1 126 ? 1.331 -1.638 14.407 1.00 86.50 126 ALA A N 1
ATOM 975 C CA . ALA A 1 126 ? 2.272 -1.499 13.320 1.00 86.50 126 ALA A CA 1
ATOM 976 C C . ALA A 1 126 ? 3.684 -1.946 13.683 1.00 86.50 126 ALA A C 1
ATOM 978 O O . ALA A 1 126 ? 4.116 -1.832 14.828 1.00 86.50 126 ALA A O 1
ATOM 979 N N . HIS A 1 127 ? 4.407 -2.450 12.682 1.00 83.62 127 HIS A N 1
ATOM 980 C CA . HIS A 1 127 ? 5.752 -3.002 12.845 1.00 83.62 127 HIS A CA 1
ATOM 981 C C . HIS A 1 127 ? 6.652 -2.656 11.681 1.00 83.62 127 HIS A C 1
ATOM 983 O O . HIS A 1 127 ? 6.210 -2.657 10.536 1.00 83.62 127 HIS A O 1
ATOM 989 N N . ASN A 1 128 ? 7.944 -2.545 11.985 1.00 89.06 128 ASN A N 1
ATOM 990 C CA . ASN A 1 128 ? 8.991 -2.396 10.984 1.00 89.06 128 ASN A CA 1
ATOM 991 C C . ASN A 1 128 ? 9.684 -3.728 10.698 1.00 89.06 128 ASN A C 1
ATOM 993 O O . ASN A 1 128 ? 10.034 -4.475 11.627 1.00 89.06 128 ASN A O 1
ATOM 997 N N . LYS A 1 129 ? 9.899 -4.029 9.417 1.00 91.19 129 LYS A N 1
ATOM 998 C CA . LYS A 1 129 ? 10.688 -5.174 8.936 1.00 91.19 129 LYS A CA 1
ATOM 999 C C . LYS A 1 129 ? 11.558 -4.774 7.746 1.00 91.19 129 LYS A C 1
ATOM 1001 O O . LYS A 1 129 ? 11.400 -3.700 7.178 1.00 91.19 129 LYS A O 1
ATOM 1006 N N . SER A 1 130 ? 12.495 -5.650 7.396 1.00 91.25 130 SER A N 1
ATOM 1007 C CA . SER A 1 130 ? 13.418 -5.455 6.273 1.00 91.25 130 SER A CA 1
ATOM 1008 C C . SER A 1 130 ? 12.774 -5.681 4.903 1.00 91.25 130 SER A C 1
ATOM 1010 O O . SER A 1 130 ? 13.302 -5.200 3.910 1.00 91.25 130 SER A O 1
ATOM 1012 N N . SER A 1 131 ? 11.642 -6.389 4.830 1.00 93.56 131 SER A N 1
ATOM 1013 C CA . SER A 1 131 ? 10.881 -6.581 3.592 1.00 93.56 131 SER A CA 1
ATOM 1014 C C . SER A 1 131 ? 9.398 -6.297 3.796 1.00 93.56 131 SER A C 1
ATOM 1016 O O . SER A 1 131 ? 8.848 -6.534 4.879 1.00 93.56 131 SER A O 1
ATOM 1018 N N . ARG A 1 132 ? 8.748 -5.822 2.728 1.00 94.06 132 ARG A N 1
ATOM 1019 C CA . ARG A 1 132 ? 7.316 -5.513 2.704 1.00 94.06 132 ARG A CA 1
ATOM 1020 C C . ARG A 1 132 ? 6.470 -6.734 3.047 1.00 94.06 132 ARG A C 1
ATOM 1022 O O . ARG A 1 132 ? 5.666 -6.673 3.971 1.00 94.06 132 ARG A O 1
ATOM 1029 N N . ALA A 1 133 ? 6.748 -7.864 2.394 1.00 94.94 133 ALA A N 1
ATOM 1030 C CA . ALA A 1 133 ? 6.030 -9.117 2.610 1.00 94.94 133 ALA A CA 1
ATOM 1031 C C . ALA A 1 133 ? 6.092 -9.581 4.073 1.00 94.94 133 ALA A C 1
ATOM 1033 O O . ALA A 1 133 ? 5.082 -9.987 4.641 1.00 94.94 133 ALA A O 1
ATOM 1034 N N . LEU A 1 134 ? 7.260 -9.479 4.721 1.00 93.94 134 LEU A N 1
ATOM 1035 C CA . LEU A 1 134 ? 7.393 -9.856 6.128 1.00 93.94 134 LEU A CA 1
ATOM 1036 C C . LEU A 1 134 ? 6.648 -8.883 7.053 1.00 93.94 134 LEU A C 1
ATOM 1038 O O . LEU A 1 134 ? 6.038 -9.324 8.030 1.00 93.94 134 LEU A O 1
ATOM 1042 N N . ALA A 1 135 ? 6.693 -7.579 6.759 1.00 93.00 135 ALA A N 1
ATOM 1043 C CA . ALA A 1 135 ? 5.951 -6.567 7.507 1.00 93.00 135 ALA A CA 1
ATOM 1044 C C . ALA A 1 135 ? 4.440 -6.840 7.432 1.00 93.00 135 ALA A C 1
ATOM 1046 O O . ALA A 1 135 ? 3.789 -6.996 8.469 1.00 93.00 135 ALA A O 1
ATOM 1047 N N . GLU A 1 136 ? 3.903 -6.984 6.218 1.00 94.12 136 GLU A N 1
ATOM 1048 C CA . GLU A 1 136 ? 2.480 -7.230 5.972 1.00 94.12 136 GLU A CA 1
ATOM 1049 C C . GLU A 1 136 ? 2.020 -8.567 6.570 1.00 94.12 136 GLU A C 1
ATOM 1051 O O . GLU A 1 136 ? 0.996 -8.617 7.254 1.00 94.12 136 GLU A O 1
ATOM 1056 N N . GLN A 1 137 ? 2.802 -9.640 6.414 1.00 95.19 137 GLN A N 1
ATOM 1057 C CA . GLN A 1 137 ? 2.470 -10.954 6.970 1.00 95.19 137 GLN A CA 1
ATOM 1058 C C . GLN A 1 137 ? 2.401 -10.936 8.505 1.00 95.19 137 GLN A C 1
ATOM 1060 O O . GLN A 1 137 ? 1.548 -11.600 9.100 1.00 95.19 137 GLN A O 1
ATOM 1065 N N . ILE A 1 138 ? 3.313 -10.224 9.175 1.00 92.50 138 ILE A N 1
ATOM 1066 C CA . ILE A 1 138 ? 3.287 -10.104 10.638 1.00 92.50 138 ILE A CA 1
ATOM 1067 C C . ILE A 1 138 ? 2.085 -9.270 11.075 1.00 92.50 138 ILE A C 1
ATOM 1069 O O . ILE A 1 138 ? 1.364 -9.703 11.974 1.00 92.50 138 ILE A O 1
ATOM 1073 N N . ALA A 1 139 ? 1.847 -8.125 10.434 1.00 91.69 139 ALA A N 1
ATOM 1074 C CA . ALA A 1 139 ? 0.715 -7.253 10.735 1.00 91.69 139 ALA A CA 1
ATOM 1075 C C . ALA A 1 139 ? -0.622 -8.010 10.589 1.00 91.69 139 ALA A C 1
ATOM 1077 O O . ALA A 1 139 ? -1.437 -8.020 11.515 1.00 91.69 139 ALA A O 1
ATOM 1078 N N . GLN A 1 140 ? -0.791 -8.751 9.489 1.00 94.31 140 GLN A N 1
ATOM 1079 C CA . GLN A 1 140 ? -1.972 -9.578 9.241 1.00 94.31 140 GLN A CA 1
ATOM 1080 C C . GLN A 1 140 ? -2.158 -10.645 10.326 1.00 94.31 140 GLN A C 1
ATOM 1082 O O . GLN A 1 140 ? -3.193 -10.680 10.993 1.00 94.31 140 GLN A O 1
ATOM 1087 N N . ARG A 1 141 ? -1.134 -11.476 10.569 1.00 94.44 141 ARG A N 1
ATOM 1088 C CA . ARG A 1 141 ? -1.220 -12.567 11.555 1.00 94.44 141 ARG A CA 1
ATOM 1089 C C . ARG A 1 141 ? -1.498 -12.058 12.963 1.00 94.44 141 ARG A C 1
ATOM 1091 O O . ARG A 1 141 ? -2.206 -12.715 13.722 1.00 94.44 141 ARG A O 1
ATOM 1098 N N . ARG A 1 142 ? -0.926 -10.913 13.349 1.00 92.62 142 ARG A N 1
ATOM 1099 C CA . ARG A 1 142 ? -1.197 -10.322 14.664 1.00 92.62 142 ARG A CA 1
ATOM 1100 C C . ARG A 1 142 ? -2.654 -9.895 14.769 1.00 92.62 142 ARG A C 1
ATOM 1102 O O . ARG A 1 142 ? -3.307 -10.321 15.715 1.00 92.62 142 ARG A O 1
ATOM 1109 N N . CYS A 1 143 ? -3.185 -9.186 13.779 1.00 92.06 143 CYS A N 1
ATOM 1110 C CA . CYS A 1 143 ? -4.588 -8.782 13.774 1.00 92.06 143 CYS A CA 1
ATOM 1111 C C . CYS A 1 143 ? -5.565 -9.974 13.833 1.00 92.06 143 CYS A C 1
ATOM 1113 O O . CYS A 1 143 ? -6.506 -9.968 14.629 1.00 92.06 143 CYS A O 1
ATOM 1115 N N . GLU A 1 144 ? -5.303 -11.045 13.082 1.00 94.00 144 GLU A N 1
ATOM 1116 C CA . GLU A 1 144 ? -6.148 -12.253 13.050 1.00 94.00 144 GLU A CA 1
ATOM 1117 C C . GLU A 1 144 ? -6.155 -13.062 14.364 1.00 94.00 144 GLU A C 1
ATOM 1119 O O . GLU A 1 144 ? -7.060 -13.881 14.601 1.00 94.00 144 GLU A O 1
ATOM 1124 N N . ARG A 1 145 ? -5.159 -12.845 15.238 1.00 93.06 145 ARG A N 1
ATOM 1125 C CA . ARG A 1 145 ? -5.170 -13.385 16.607 1.00 93.06 145 ARG A CA 1
ATOM 1126 C C . ARG A 1 145 ? -6.160 -12.643 17.504 1.00 93.06 145 ARG A C 1
ATOM 1128 O O . ARG A 1 145 ? -6.774 -13.285 18.348 1.00 93.06 145 ARG A O 1
ATOM 1135 N N . TYR A 1 146 ? -6.352 -11.341 17.291 1.00 87.25 146 TYR A N 1
ATOM 1136 C CA . TYR A 1 146 ? -7.224 -10.502 18.120 1.00 87.25 146 TYR A CA 1
ATOM 1137 C C . TYR A 1 146 ? -8.678 -10.456 17.642 1.00 87.25 146 TYR A C 1
ATOM 1139 O O . TYR A 1 146 ? -9.586 -10.287 18.455 1.00 87.25 146 TYR A O 1
ATOM 1147 N N . THR A 1 147 ? -8.932 -10.603 16.339 1.00 89.06 147 THR A N 1
ATOM 1148 C CA . THR A 1 147 ? -10.295 -10.545 15.793 1.00 89.06 147 THR A CA 1
ATOM 1149 C C . THR A 1 147 ? -10.571 -11.629 14.754 1.00 89.06 147 THR A C 1
ATOM 1151 O O . THR A 1 147 ? -9.682 -12.105 14.053 1.00 89.06 147 THR A O 1
ATOM 1154 N N . LYS A 1 148 ? -11.851 -11.997 14.626 1.00 89.00 148 LYS A N 1
ATOM 1155 C CA . LYS A 1 148 ? -12.382 -12.850 13.547 1.00 89.00 148 LYS A CA 1
ATOM 1156 C C . LYS A 1 148 ? -13.223 -12.076 12.532 1.00 89.00 148 LYS A C 1
ATOM 1158 O O . LYS A 1 148 ? -13.781 -12.677 11.622 1.00 89.00 148 LYS A O 1
ATOM 1163 N N . ARG A 1 149 ? -13.359 -10.755 12.698 1.00 88.25 149 ARG A N 1
ATOM 1164 C CA . ARG A 1 149 ? -14.201 -9.919 11.829 1.00 88.25 149 ARG A CA 1
ATOM 1165 C C . ARG A 1 149 ? -13.518 -9.585 10.505 1.00 88.25 149 ARG A C 1
ATOM 1167 O O . ARG A 1 149 ? -14.210 -9.461 9.505 1.00 88.25 149 ARG A O 1
ATOM 1174 N N . GLY A 1 150 ? -12.194 -9.471 10.498 1.00 91.31 150 GLY A N 1
ATOM 1175 C CA . GLY A 1 150 ? -11.404 -9.107 9.325 1.00 91.31 150 GLY A CA 1
ATOM 1176 C C . GLY A 1 150 ? -10.352 -8.059 9.666 1.00 91.31 150 GLY A C 1
ATOM 1177 O O . GLY A 1 150 ? -10.494 -7.316 10.642 1.00 91.31 150 GLY A O 1
ATOM 1178 N N . CYS A 1 151 ? -9.306 -8.013 8.851 1.00 92.88 151 CYS A N 1
ATOM 1179 C CA . CYS A 1 151 ? -8.138 -7.168 9.045 1.00 92.88 151 CYS A CA 1
ATOM 1180 C C . CYS A 1 151 ? -7.801 -6.459 7.740 1.00 92.88 151 CYS A C 1
ATOM 1182 O O . CYS A 1 151 ? -7.906 -7.048 6.665 1.00 92.88 151 CYS A O 1
ATOM 1184 N N . ILE A 1 152 ? -7.408 -5.198 7.855 1.00 92.75 152 ILE A N 1
ATOM 1185 C CA . ILE A 1 152 ? -6.879 -4.397 6.759 1.00 92.75 152 ILE A CA 1
ATOM 1186 C C . ILE A 1 152 ? -5.429 -4.097 7.101 1.00 92.75 152 ILE A C 1
ATOM 1188 O O . ILE A 1 152 ? -5.124 -3.732 8.237 1.00 92.75 152 ILE A O 1
ATOM 1192 N N . VAL A 1 153 ? -4.543 -4.265 6.127 1.00 92.88 153 VAL A N 1
ATOM 1193 C CA . VAL A 1 153 ? -3.124 -3.957 6.263 1.00 92.88 153 VAL A CA 1
ATOM 1194 C C . VAL A 1 153 ? -2.751 -2.932 5.209 1.00 92.88 153 VAL A C 1
ATOM 1196 O O . VAL A 1 153 ? -3.079 -3.095 4.035 1.00 92.88 153 VAL A O 1
ATOM 1199 N N . ILE A 1 154 ? -2.053 -1.886 5.637 1.00 91.81 154 ILE A N 1
ATOM 1200 C CA . ILE A 1 154 ? -1.331 -0.986 4.741 1.00 91.81 154 ILE A CA 1
ATOM 1201 C C . ILE A 1 154 ? 0.150 -1.045 5.077 1.00 91.81 154 ILE A C 1
ATOM 1203 O O . ILE A 1 154 ? 0.529 -1.262 6.228 1.00 91.81 154 ILE A O 1
ATOM 1207 N N . SER A 1 155 ? 0.991 -0.827 4.077 1.00 92.25 155 SER A N 1
ATOM 1208 C CA . SER A 1 155 ? 2.437 -0.783 4.245 1.00 92.25 155 SER A CA 1
ATOM 1209 C C . SER A 1 155 ? 3.006 0.494 3.655 1.00 92.25 155 SER A C 1
ATOM 1211 O O . SER A 1 155 ? 2.528 0.953 2.617 1.00 92.25 155 SER A O 1
ATOM 1213 N N . ILE A 1 156 ? 4.073 1.008 4.250 1.00 91.50 156 ILE A N 1
ATOM 1214 C CA . ILE A 1 156 ? 4.826 2.132 3.710 1.00 91.50 156 ILE A CA 1
ATOM 1215 C C . ILE A 1 156 ? 6.331 1.886 3.836 1.00 91.50 156 ILE A C 1
ATOM 1217 O O . ILE A 1 156 ? 6.812 1.319 4.819 1.00 91.50 156 ILE A O 1
ATOM 1221 N N . ALA A 1 157 ? 7.063 2.298 2.808 1.00 91.06 157 ALA A N 1
ATOM 1222 C CA . ALA A 1 157 ? 8.515 2.244 2.767 1.00 91.06 157 ALA A CA 1
ATOM 1223 C C . ALA A 1 157 ? 9.147 3.429 3.511 1.00 91.06 157 ALA A C 1
ATOM 1225 O O . ALA A 1 157 ? 8.538 4.493 3.621 1.00 91.06 157 ALA A O 1
ATOM 1226 N N . ASP A 1 158 ? 10.376 3.224 3.990 1.00 85.25 158 ASP A N 1
ATOM 1227 C CA . ASP A 1 158 ? 11.380 4.229 4.362 1.00 85.25 158 ASP A CA 1
ATOM 1228 C C . ASP A 1 158 ? 10.839 5.563 4.914 1.00 85.25 158 ASP A C 1
ATOM 1230 O O . ASP A 1 158 ? 10.519 6.490 4.174 1.00 85.25 158 ASP A O 1
ATOM 1234 N N . ASN A 1 159 ? 10.845 5.717 6.243 1.00 81.06 159 ASN A N 1
ATOM 1235 C CA . ASN A 1 159 ? 10.453 6.954 6.948 1.00 81.06 159 ASN A CA 1
ATOM 1236 C C . ASN A 1 159 ? 9.012 7.434 6.703 1.00 81.06 159 ASN A C 1
ATOM 1238 O O . ASN A 1 159 ? 8.662 8.531 7.140 1.00 81.06 159 ASN A O 1
ATOM 1242 N N . GLY A 1 160 ? 8.181 6.642 6.029 1.00 86.50 160 GLY A N 1
ATOM 1243 C CA . GLY A 1 160 ? 6.780 6.959 5.840 1.00 86.50 160 GLY A CA 1
ATOM 1244 C C . GLY A 1 160 ? 5.964 6.894 7.126 1.00 86.50 160 GLY A C 1
ATOM 1245 O O . GLY A 1 160 ? 6.264 6.141 8.055 1.00 86.50 160 GLY A O 1
ATOM 1246 N N . TRP A 1 161 ? 4.903 7.684 7.143 1.00 88.38 161 TRP A N 1
ATOM 1247 C CA . TRP A 1 161 ? 3.879 7.725 8.168 1.00 88.38 161 TRP A CA 1
ATOM 1248 C C . TRP A 1 161 ? 2.653 6.980 7.678 1.00 88.38 161 TRP A C 1
ATOM 1250 O O . TRP A 1 161 ? 2.213 7.188 6.553 1.00 88.38 161 TRP A O 1
ATOM 1260 N N . SER A 1 162 ? 2.087 6.138 8.527 1.00 88.00 162 SER A N 1
ATOM 1261 C CA . SER A 1 162 ? 0.808 5.476 8.293 1.00 88.00 162 SER A CA 1
ATOM 1262 C C . SER A 1 162 ? -0.096 5.718 9.488 1.00 88.00 162 SER A C 1
ATOM 1264 O O . SER A 1 162 ? 0.373 5.745 10.625 1.00 88.00 162 SER A O 1
ATOM 1266 N N . VAL A 1 163 ? -1.379 5.940 9.230 1.00 89.19 163 VAL A N 1
ATOM 1267 C CA . VAL A 1 163 ? -2.363 6.251 10.264 1.00 89.19 163 VAL A CA 1
ATOM 1268 C C . VAL A 1 163 ? -3.633 5.461 9.979 1.00 89.19 163 VAL A C 1
ATOM 1270 O O . VAL A 1 163 ? -4.066 5.367 8.830 1.00 89.19 163 VAL A O 1
ATOM 1273 N N . ALA A 1 164 ? -4.232 4.900 11.023 1.00 88.94 164 ALA A N 1
ATOM 1274 C CA . ALA A 1 164 ? -5.547 4.279 10.983 1.00 88.94 164 ALA A CA 1
ATOM 1275 C C . ALA A 1 164 ? -6.444 4.937 12.026 1.00 88.94 164 ALA A C 1
ATOM 1277 O O . ALA A 1 164 ? -6.027 5.160 13.161 1.00 88.94 164 ALA A O 1
ATOM 1278 N N . ARG A 1 165 ? -7.686 5.233 11.652 1.00 88.00 165 ARG A N 1
ATOM 1279 C CA . ARG A 1 165 ? -8.678 5.855 12.528 1.00 88.00 165 ARG A CA 1
ATOM 1280 C C . ARG A 1 165 ? -10.019 5.155 12.387 1.00 88.00 165 ARG A C 1
ATOM 1282 O O . ARG A 1 165 ? -10.486 4.921 11.274 1.00 88.00 165 ARG A O 1
ATOM 1289 N N . TRP A 1 166 ? -10.661 4.887 13.519 1.00 88.19 166 TRP A N 1
ATOM 1290 C CA . TRP A 1 166 ? -11.987 4.284 13.581 1.00 88.19 166 TRP A CA 1
ATOM 1291 C C . TRP A 1 166 ? -13.025 5.299 14.014 1.00 88.19 166 TRP A C 1
ATOM 1293 O O . TRP A 1 166 ? -12.863 5.976 15.032 1.00 88.19 166 TRP A O 1
ATOM 1303 N N . CYS A 1 167 ? -14.124 5.350 13.269 1.00 85.50 167 CYS A N 1
ATOM 1304 C CA . CYS A 1 167 ? -15.248 6.224 13.556 1.00 85.50 167 CYS A CA 1
ATOM 1305 C C . CYS A 1 167 ? -16.564 5.465 13.454 1.00 85.50 167 CYS A C 1
ATOM 1307 O O . CYS A 1 167 ? -16.730 4.595 12.604 1.00 85.50 167 CYS A O 1
ATOM 1309 N N . LYS A 1 168 ? -17.523 5.775 14.323 1.00 82.81 168 LYS A N 1
ATOM 1310 C CA . LYS A 1 168 ? -18.792 5.048 14.402 1.00 82.81 168 LYS A CA 1
ATOM 1311 C C . LYS A 1 168 ? -19.971 5.971 14.135 1.00 82.81 168 LYS A C 1
ATOM 1313 O O . LYS A 1 168 ? -20.198 6.932 14.860 1.00 82.81 168 LYS A O 1
ATOM 1318 N N . LYS A 1 169 ? -20.801 5.637 13.148 1.00 82.88 169 LYS A N 1
ATOM 1319 C CA . LYS A 1 169 ? -22.089 6.309 12.922 1.00 82.88 169 LYS A CA 1
ATOM 1320 C C . LYS A 1 169 ? -23.195 5.262 12.908 1.00 82.88 169 LYS A C 1
ATOM 1322 O O . LYS A 1 169 ? -23.206 4.363 12.073 1.00 82.88 169 LYS A O 1
ATOM 1327 N N . LYS A 1 170 ? -24.140 5.383 13.849 1.00 82.56 170 LYS A N 1
ATOM 1328 C CA . LYS A 1 170 ? -25.192 4.381 14.093 1.00 82.56 170 LYS A CA 1
ATOM 1329 C C . LYS A 1 170 ? -24.566 2.999 14.363 1.00 82.56 170 LYS A C 1
ATOM 1331 O O . LYS A 1 170 ? -23.774 2.870 15.293 1.00 82.56 170 LYS A O 1
ATOM 1336 N N . ASN A 1 171 ? -24.905 1.986 13.563 1.00 83.00 171 ASN A N 1
ATOM 1337 C CA . ASN A 1 171 ? -24.385 0.624 13.694 1.00 83.00 171 ASN A CA 1
ATOM 1338 C C . ASN A 1 171 ? -23.228 0.314 12.725 1.00 83.00 171 ASN A C 1
ATOM 1340 O O . ASN A 1 171 ? -22.855 -0.845 12.570 1.00 83.00 171 ASN A O 1
ATOM 1344 N N . THR A 1 172 ? -22.677 1.338 12.066 1.00 83.94 172 THR A N 1
ATOM 1345 C CA . THR A 1 172 ? -21.582 1.193 11.104 1.00 83.94 172 THR A CA 1
ATOM 1346 C C . THR A 1 172 ? -20.297 1.752 11.696 1.00 83.94 172 THR A C 1
ATOM 1348 O O . THR A 1 172 ? -20.251 2.914 12.114 1.00 83.94 172 THR A O 1
ATOM 1351 N N . THR A 1 173 ? -19.256 0.923 11.709 1.00 84.94 173 THR A N 1
ATOM 1352 C CA . THR A 1 173 ? -17.881 1.338 11.988 1.00 84.94 173 THR A CA 1
ATOM 1353 C C . THR A 1 173 ? -17.180 1.599 10.664 1.00 84.94 173 THR A C 1
ATOM 1355 O O . THR A 1 173 ? -17.182 0.750 9.776 1.00 84.94 173 THR A O 1
ATOM 1358 N N . TRP A 1 174 ? -16.595 2.779 10.546 1.00 85.75 174 TRP A N 1
ATOM 1359 C CA . TRP A 1 174 ? -15.752 3.203 9.444 1.00 85.75 174 TRP A CA 1
ATOM 1360 C C . TRP A 1 174 ? -14.304 3.174 9.882 1.00 85.75 174 TRP A C 1
ATOM 1362 O O . TRP A 1 174 ? -13.988 3.532 11.018 1.00 85.75 174 TRP A O 1
ATOM 1372 N N . ILE A 1 175 ? -13.445 2.764 8.960 1.00 87.56 175 ILE A N 1
ATOM 1373 C CA . ILE A 1 175 ? -12.004 2.752 9.151 1.00 87.56 175 ILE A CA 1
ATOM 1374 C C . ILE A 1 175 ? -11.415 3.561 8.032 1.00 87.56 175 ILE A C 1
ATOM 1376 O O . ILE A 1 175 ? -11.633 3.262 6.859 1.00 87.56 175 ILE A O 1
ATOM 1380 N N . PHE A 1 176 ? -10.672 4.575 8.423 1.00 87.69 176 PHE A N 1
ATOM 1381 C CA . PHE A 1 176 ? -9.897 5.381 7.513 1.00 87.69 176 PHE A CA 1
ATOM 1382 C C . PHE A 1 176 ? -8.447 4.979 7.706 1.00 87.69 176 PHE A C 1
ATOM 1384 O O . PHE A 1 176 ? -7.968 4.923 8.839 1.00 87.69 176 PHE A O 1
ATOM 1391 N N . MET A 1 177 ? -7.769 4.683 6.605 1.00 87.81 177 MET A N 1
ATOM 1392 C CA . MET A 1 177 ? -6.346 4.373 6.592 1.00 87.81 177 MET A CA 1
ATOM 1393 C C . MET A 1 177 ? -5.661 5.265 5.561 1.00 87.81 177 MET A C 1
ATOM 1395 O O . MET A 1 177 ? -6.208 5.527 4.490 1.00 87.81 177 MET A O 1
ATOM 1399 N N . GLY A 1 178 ? -4.494 5.781 5.917 1.00 85.81 178 GLY A N 1
ATOM 1400 C CA . GLY A 1 178 ? -3.814 6.825 5.165 1.00 85.81 178 GLY A CA 1
ATOM 1401 C C . GLY A 1 178 ? -2.323 6.720 5.384 1.00 85.81 178 GLY A C 1
ATOM 1402 O O . GLY A 1 178 ? -1.876 6.186 6.407 1.00 85.81 178 GLY A O 1
ATOM 1403 N N . ALA A 1 179 ? -1.553 7.187 4.408 1.00 87.31 179 ALA A N 1
ATOM 1404 C CA . ALA A 1 179 ? -0.109 7.098 4.480 1.00 87.31 179 ALA A CA 1
ATOM 1405 C C . ALA A 1 179 ? 0.563 8.254 3.741 1.00 87.31 179 ALA A C 1
ATOM 1407 O O . ALA A 1 179 ? 0.101 8.707 2.700 1.00 87.31 179 ALA A O 1
ATOM 1408 N N . SER A 1 180 ? 1.687 8.730 4.266 1.00 87.00 180 SER A N 1
ATOM 1409 C CA . SER A 1 180 ? 2.452 9.815 3.660 1.00 87.00 180 SER A CA 1
ATOM 1410 C C . SER A 1 180 ? 3.939 9.640 3.900 1.00 87.00 180 SER A C 1
ATOM 1412 O O . SER A 1 180 ? 4.373 9.332 5.004 1.00 87.00 180 SER A O 1
ATOM 1414 N N . THR A 1 181 ? 4.747 9.903 2.880 1.00 84.81 181 THR A N 1
ATOM 1415 C CA . THR A 1 181 ? 6.209 9.966 3.005 1.00 84.81 181 THR A CA 1
ATOM 1416 C C . THR A 1 181 ? 6.704 11.322 3.516 1.00 84.81 181 THR A C 1
ATOM 1418 O O . THR A 1 181 ? 7.905 11.496 3.694 1.00 84.81 181 THR A O 1
ATOM 1421 N N . VAL A 1 182 ? 5.806 12.294 3.727 1.00 85.19 182 VAL A N 1
ATOM 1422 C CA . VAL A 1 182 ? 6.162 13.662 4.135 1.00 85.19 182 VAL A CA 1
ATOM 1423 C C . VAL A 1 182 ? 6.179 13.780 5.656 1.00 85.19 182 VAL A C 1
ATOM 1425 O O . VAL A 1 182 ? 7.228 13.984 6.260 1.00 85.19 182 VAL A O 1
ATOM 1428 N N . ASN A 1 183 ? 5.009 13.672 6.282 1.00 84.38 183 ASN A N 1
ATOM 1429 C CA . ASN A 1 183 ? 4.834 13.758 7.727 1.00 84.38 183 ASN A CA 1
ATOM 1430 C C . ASN A 1 183 ? 3.487 13.155 8.144 1.00 84.38 183 ASN A C 1
ATOM 1432 O O . ASN A 1 183 ? 2.618 12.878 7.309 1.00 84.38 183 ASN A O 1
ATOM 1436 N N . TYR A 1 184 ? 3.320 12.993 9.454 1.00 84.44 184 TYR A N 1
ATOM 1437 C CA . TYR A 1 184 ? 2.080 12.531 10.058 1.00 84.44 184 TYR A CA 1
ATOM 1438 C C . TYR A 1 184 ? 0.879 13.407 9.665 1.00 84.44 184 TYR A C 1
ATOM 1440 O O . TYR A 1 184 ? -0.158 12.873 9.281 1.00 84.44 184 TYR A O 1
ATOM 1448 N N . GLN A 1 185 ? 1.012 14.738 9.702 1.00 86.94 185 GLN A N 1
ATOM 1449 C CA . GLN A 1 185 ? -0.097 15.661 9.434 1.00 86.94 185 GLN A CA 1
ATOM 1450 C C . GLN A 1 185 ? -0.680 15.445 8.036 1.00 86.94 185 GLN A C 1
ATOM 1452 O O . GLN A 1 185 ? -1.893 15.411 7.871 1.00 86.94 185 GLN A O 1
ATOM 1457 N N . THR A 1 186 ? 0.173 15.204 7.042 1.00 86.50 186 THR A N 1
ATOM 1458 C CA . THR A 1 186 ? -0.249 14.916 5.668 1.00 86.50 186 THR A CA 1
ATOM 1459 C C . THR A 1 186 ? -1.020 13.598 5.589 1.00 86.50 186 THR A C 1
ATOM 1461 O O . THR A 1 186 ? -2.064 13.540 4.941 1.00 86.50 186 THR A O 1
ATOM 1464 N N . ALA A 1 187 ? -0.537 12.548 6.266 1.00 84.12 187 ALA A N 1
ATOM 1465 C CA . ALA A 1 187 ? -1.252 11.270 6.340 1.00 84.12 187 ALA A CA 1
ATOM 1466 C C . ALA A 1 187 ? -2.605 11.434 7.054 1.00 84.12 187 ALA A C 1
ATOM 1468 O O . ALA A 1 187 ? -3.617 10.886 6.624 1.00 84.12 187 ALA A O 1
ATOM 1469 N N . HIS A 1 188 ? -2.642 12.235 8.118 1.00 85.50 188 HIS A N 1
ATOM 1470 C CA . HIS A 1 188 ? -3.849 12.528 8.875 1.00 85.50 188 HIS A CA 1
ATOM 1471 C C . HIS A 1 188 ? -4.883 13.323 8.068 1.00 85.50 188 HIS A C 1
ATOM 1473 O O . HIS A 1 188 ? -6.070 13.004 8.078 1.00 85.50 188 HIS A O 1
ATOM 1479 N N . GLU A 1 189 ? -4.454 14.347 7.335 1.00 84.38 189 GLU A N 1
ATOM 1480 C CA . GLU A 1 189 ? -5.334 15.126 6.464 1.00 84.38 189 GLU A CA 1
ATOM 1481 C C . GLU A 1 189 ? -5.957 14.266 5.364 1.00 84.38 189 GLU A C 1
ATOM 1483 O O . GLU A 1 189 ? -7.124 14.462 5.021 1.00 84.38 189 GLU A O 1
ATOM 1488 N N . GLU A 1 190 ? -5.214 13.298 4.824 1.00 82.56 190 GLU A N 1
ATOM 1489 C CA . GLU A 1 190 ? -5.757 12.334 3.869 1.00 82.56 190 GLU A CA 1
ATOM 1490 C C . GLU A 1 190 ? -6.917 11.539 4.483 1.00 82.56 190 GLU A C 1
ATOM 1492 O O . GLU A 1 190 ? -7.981 11.439 3.867 1.00 82.56 190 GLU A O 1
ATOM 1497 N N . LEU A 1 191 ? -6.762 11.059 5.723 1.00 83.62 191 LEU A N 1
ATOM 1498 C CA . LEU A 1 191 ? -7.842 10.386 6.454 1.00 83.62 191 LEU A CA 1
ATOM 1499 C C . LEU A 1 191 ? -9.074 11.273 6.601 1.00 83.62 191 LEU A C 1
ATOM 1501 O O . LEU A 1 191 ? -10.195 10.816 6.384 1.00 83.62 191 LEU A O 1
ATOM 1505 N N . LEU A 1 192 ? -8.876 12.541 6.966 1.00 83.00 192 LEU A N 1
ATOM 1506 C CA . LEU A 1 192 ? -9.976 13.488 7.131 1.00 83.00 192 LEU A CA 1
ATOM 1507 C C . LEU A 1 192 ? -10.680 13.769 5.801 1.00 83.00 192 LEU A C 1
ATOM 1509 O O . LEU A 1 192 ? -11.907 13.849 5.775 1.00 83.00 192 LEU A O 1
ATOM 1513 N N . ARG A 1 193 ? -9.939 13.859 4.689 1.00 83.50 193 ARG A N 1
ATOM 1514 C CA . ARG A 1 193 ? -10.521 13.994 3.343 1.00 83.50 193 ARG A CA 1
ATOM 1515 C C . ARG A 1 193 ? -11.345 12.765 2.963 1.00 83.50 193 ARG A C 1
ATOM 1517 O O . ARG A 1 193 ? -12.468 12.926 2.487 1.00 83.50 193 ARG A O 1
ATOM 1524 N N . GLN A 1 194 ? -10.833 11.557 3.211 1.00 79.94 194 GLN A N 1
ATOM 1525 C CA . GLN A 1 194 ? -11.580 10.313 2.985 1.00 79.94 194 GLN A CA 1
ATOM 1526 C C . GLN A 1 194 ? -12.860 10.275 3.832 1.00 79.94 194 GLN A C 1
ATOM 152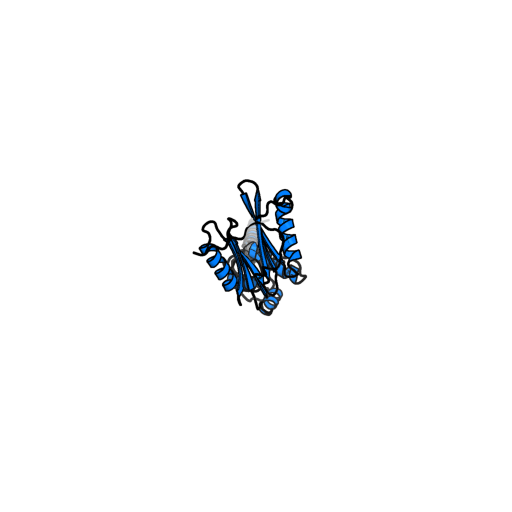8 O O . GLN A 1 194 ? -13.944 10.006 3.312 1.00 79.94 194 GLN A O 1
ATOM 1533 N N . ALA A 1 195 ? -12.757 10.608 5.121 1.00 81.06 195 ALA A N 1
ATOM 1534 C CA . ALA A 1 195 ? -13.895 10.658 6.030 1.00 81.06 195 ALA A CA 1
ATOM 1535 C C . ALA A 1 195 ? -14.936 11.692 5.599 1.00 81.06 195 ALA A C 1
ATOM 1537 O O . ALA A 1 195 ? -16.127 11.389 5.605 1.00 81.06 195 ALA A O 1
ATOM 1538 N N . ALA A 1 196 ? -14.503 12.877 5.166 1.00 82.25 196 ALA A N 1
ATOM 1539 C CA . ALA A 1 196 ? -15.398 13.940 4.723 1.00 82.25 196 ALA A CA 1
ATOM 1540 C C . ALA A 1 196 ? -16.130 13.571 3.425 1.00 82.25 196 ALA A C 1
ATOM 1542 O O . ALA A 1 196 ? -17.284 13.956 3.251 1.00 82.25 196 ALA A O 1
ATOM 1543 N N . GLY A 1 197 ? -15.480 12.802 2.542 1.00 82.12 197 GLY A N 1
ATOM 1544 C CA . GLY A 1 197 ? -16.095 12.266 1.327 1.00 82.12 197 GLY A CA 1
ATOM 1545 C C . GLY A 1 197 ? -17.170 11.210 1.596 1.00 82.12 197 GLY A C 1
ATOM 1546 O O . GLY A 1 197 ? -18.117 11.099 0.822 1.00 82.12 197 GLY A O 1
ATOM 1547 N N . VAL A 1 198 ? -17.055 10.461 2.697 1.00 80.88 198 VAL A N 1
ATOM 1548 C CA . VAL A 1 198 ? -18.112 9.547 3.157 1.00 80.88 198 VAL A CA 1
ATOM 1549 C C . VAL A 1 198 ? -19.238 10.333 3.822 1.00 80.88 198 VAL A C 1
ATOM 1551 O O . VAL A 1 198 ? -20.404 10.178 3.464 1.00 80.88 198 VAL A O 1
ATOM 1554 N N . ASP A 1 199 ? -18.891 11.142 4.823 1.00 79.50 199 ASP A N 1
ATOM 1555 C CA . ASP A 1 199 ? -19.833 11.917 5.619 1.00 79.50 199 ASP A CA 1
ATOM 1556 C C . ASP A 1 199 ? -19.088 12.987 6.446 1.00 79.50 199 ASP A C 1
ATOM 1558 O O . ASP A 1 199 ? -18.298 12.642 7.335 1.00 79.50 199 ASP A O 1
ATOM 1562 N N . PRO A 1 200 ? -19.356 14.288 6.236 1.00 79.81 200 PRO A N 1
ATOM 1563 C CA . PRO A 1 200 ? -18.709 15.360 6.993 1.00 79.81 200 PRO A CA 1
ATOM 1564 C C . PRO A 1 200 ? -18.881 15.251 8.516 1.00 79.81 200 PRO A C 1
ATOM 1566 O O . PRO A 1 200 ? -17.981 15.633 9.266 1.00 79.81 200 PRO A O 1
ATOM 1569 N N . GLU A 1 201 ? -19.992 14.688 9.005 1.00 79.19 201 GLU A N 1
ATOM 1570 C CA . GLU A 1 201 ? -20.177 14.468 10.445 1.00 79.19 201 GLU A CA 1
ATOM 1571 C C . GLU A 1 201 ? -19.268 13.366 10.996 1.00 79.19 201 GLU A C 1
ATOM 1573 O O . GLU A 1 201 ? -18.988 13.343 12.193 1.00 79.19 201 GLU A O 1
ATOM 1578 N N . ILE A 1 202 ? -18.838 12.417 10.163 1.00 75.62 202 ILE A N 1
ATOM 1579 C CA . ILE A 1 202 ? -17.878 11.388 10.576 1.00 75.62 202 ILE A CA 1
ATOM 1580 C C . ILE A 1 202 ? -16.482 12.003 10.683 1.00 75.62 202 ILE A C 1
ATOM 1582 O O . ILE A 1 202 ? -15.776 11.711 11.645 1.00 75.62 202 ILE A O 1
ATOM 1586 N N . ALA A 1 203 ? -16.113 12.881 9.746 1.00 69.94 203 ALA A N 1
ATOM 1587 C CA . ALA A 1 203 ? -14.813 13.549 9.740 1.00 69.94 203 ALA A CA 1
ATOM 1588 C C . ALA A 1 203 ? -14.627 14.534 10.903 1.00 69.94 203 ALA A C 1
ATOM 1590 O O . ALA A 1 203 ? -13.564 14.553 11.521 1.00 69.94 203 ALA A O 1
ATOM 1591 N N . PHE A 1 204 ? -15.653 15.336 11.208 1.00 67.81 204 PHE A N 1
ATOM 1592 C CA . PHE A 1 204 ? -15.528 16.478 12.125 1.00 67.81 204 PHE A CA 1
ATOM 1593 C C . PHE A 1 204 ? -16.455 16.418 13.348 1.00 67.81 204 PHE A C 1
ATOM 1595 O O . PHE A 1 204 ? -16.322 17.226 14.260 1.00 67.81 204 PHE A O 1
ATOM 1602 N N . GLY A 1 205 ? -17.393 15.469 13.405 1.00 62.78 205 GLY A N 1
ATOM 1603 C CA . GLY A 1 205 ? -18.425 15.407 14.447 1.00 62.78 205 GLY A CA 1
ATOM 1604 C C . GLY A 1 205 ? -18.059 14.601 15.698 1.00 62.78 205 GLY A C 1
ATOM 1605 O O . GLY A 1 205 ? -18.966 14.174 16.408 1.00 62.78 205 GLY A O 1
ATOM 1606 N N . GLY A 1 206 ? -16.774 14.325 15.951 1.00 63.25 206 GLY A N 1
ATOM 1607 C CA . GLY A 1 206 ? -16.313 13.689 17.200 1.00 63.25 206 GLY A CA 1
ATOM 1608 C C . GLY A 1 206 ? -16.734 12.225 17.399 1.00 63.25 206 GLY A C 1
ATOM 1609 O O . GLY A 1 206 ? -16.698 11.713 18.511 1.00 63.25 206 GLY A O 1
ATOM 1610 N N . LYS A 1 207 ? -17.142 11.524 16.334 1.00 75.69 207 LYS A N 1
ATOM 1611 C CA . LYS A 1 207 ? -17.575 10.111 16.378 1.00 75.69 207 LYS A CA 1
ATOM 1612 C C . LYS A 1 207 ? -16.428 9.102 16.217 1.00 75.69 207 LYS A C 1
ATOM 1614 O O . LYS A 1 207 ? -16.678 7.912 16.009 1.00 75.69 207 LYS A O 1
ATOM 1619 N N . CYS A 1 208 ? -15.185 9.570 16.266 1.00 81.38 208 CYS A N 1
ATOM 1620 C CA . CYS A 1 208 ? -13.990 8.743 16.159 1.00 81.38 208 CYS A CA 1
ATOM 1621 C C . CYS A 1 208 ? -13.490 8.364 17.550 1.00 81.38 208 CYS A C 1
ATOM 1623 O O . CYS A 1 208 ? -13.425 9.215 18.427 1.00 81.38 208 CYS A O 1
ATOM 1625 N N . PHE A 1 209 ? -13.195 7.082 17.754 1.00 82.12 209 PHE A N 1
ATOM 1626 C CA . PHE A 1 209 ? -12.958 6.519 19.090 1.00 82.12 209 PHE A CA 1
ATOM 1627 C C . PHE A 1 209 ? -11.616 5.800 19.217 1.00 82.12 209 PHE A C 1
ATOM 1629 O O . PHE A 1 209 ? -11.266 5.365 20.302 1.00 82.12 209 PHE A O 1
ATOM 1636 N N . LYS A 1 210 ? -10.880 5.619 18.117 1.00 82.56 210 LYS A N 1
ATOM 1637 C CA . LYS A 1 210 ? -9.537 5.044 18.147 1.00 82.56 210 LYS A CA 1
ATOM 1638 C C . LYS A 1 210 ? -8.722 5.594 16.991 1.00 82.56 210 LYS A C 1
ATOM 1640 O O . LYS A 1 210 ? -9.248 5.755 15.885 1.00 82.56 210 LYS A O 1
ATOM 1645 N N . GLN A 1 211 ? -7.448 5.852 17.241 1.00 83.88 211 GLN A N 1
ATOM 1646 C CA . GLN A 1 211 ? -6.472 6.190 16.220 1.00 83.88 211 GLN A CA 1
ATOM 1647 C C . GLN A 1 211 ? -5.142 5.535 16.558 1.00 83.88 211 GLN A C 1
ATOM 1649 O O . GLN A 1 211 ? -4.777 5.445 17.724 1.00 83.88 211 GLN A O 1
ATOM 1654 N N . ILE A 1 212 ? -4.442 5.089 15.524 1.00 84.44 212 ILE A N 1
ATOM 1655 C CA . ILE A 1 212 ? -3.070 4.616 15.603 1.00 84.44 212 ILE A CA 1
ATOM 1656 C C . ILE A 1 212 ? -2.264 5.325 14.533 1.00 84.44 212 ILE A C 1
ATOM 1658 O O . ILE A 1 212 ? -2.719 5.444 13.394 1.00 84.44 212 ILE A O 1
ATOM 1662 N N . GLU A 1 213 ? -1.058 5.729 14.896 1.00 84.94 213 GLU A N 1
ATOM 1663 C CA . GLU A 1 213 ? -0.059 6.257 13.987 1.00 84.94 213 GLU A CA 1
ATOM 1664 C C . GLU A 1 213 ? 1.227 5.443 14.062 1.00 84.94 213 GLU A C 1
ATOM 1666 O O . GLU A 1 213 ? 1.550 4.791 15.056 1.00 84.94 213 GLU A O 1
ATOM 1671 N N . HIS A 1 214 ? 1.954 5.434 12.957 1.00 84.62 214 HIS A N 1
ATOM 1672 C CA . HIS A 1 214 ? 3.167 4.658 12.855 1.00 84.62 214 HIS A CA 1
ATOM 1673 C C . HIS A 1 214 ? 4.140 5.289 11.880 1.00 84.62 214 HIS A C 1
ATOM 1675 O O . HIS A 1 214 ? 3.779 5.597 10.741 1.00 84.62 214 HIS A O 1
ATOM 1681 N N . ASN A 1 215 ? 5.392 5.397 12.318 1.00 84.44 215 ASN A N 1
ATOM 1682 C CA . ASN A 1 215 ? 6.506 5.793 11.480 1.00 84.44 215 ASN A CA 1
ATOM 1683 C C . ASN A 1 215 ? 7.364 4.565 11.135 1.00 84.44 215 ASN A C 1
ATOM 1685 O O . ASN A 1 215 ? 7.920 3.900 12.016 1.00 84.44 215 ASN A O 1
ATOM 1689 N N . ALA A 1 216 ? 7.556 4.317 9.841 1.00 80.50 216 ALA A N 1
ATOM 1690 C CA . ALA A 1 216 ? 8.277 3.151 9.328 1.00 80.50 216 ALA A CA 1
ATOM 1691 C C . ALA A 1 216 ? 9.769 3.073 9.730 1.00 80.50 216 ALA A C 1
ATOM 1693 O O . ALA A 1 216 ? 10.433 2.066 9.474 1.00 80.50 216 ALA A O 1
ATOM 1694 N N . LYS A 1 217 ? 10.331 4.123 10.346 1.00 76.06 217 LYS A N 1
ATOM 1695 C CA . LYS A 1 217 ? 11.684 4.133 10.927 1.00 76.06 217 LYS A CA 1
ATOM 1696 C C . LYS A 1 217 ? 11.679 4.068 12.449 1.00 76.06 217 LYS A C 1
ATOM 1698 O O . LYS A 1 217 ? 12.503 3.350 13.009 1.00 76.06 217 LYS A O 1
ATOM 1703 N N . ALA A 1 218 ? 10.787 4.801 13.112 1.00 66.06 218 ALA A N 1
ATOM 1704 C CA . ALA A 1 218 ? 10.774 4.886 14.575 1.00 66.06 218 ALA A CA 1
ATOM 1705 C C . ALA A 1 218 ? 9.943 3.784 15.256 1.00 66.06 218 ALA A C 1
ATOM 1707 O O . ALA A 1 218 ? 10.106 3.546 16.447 1.00 66.06 218 ALA A O 1
ATOM 1708 N N . GLY A 1 219 ? 9.104 3.071 14.503 1.00 64.88 219 GLY A N 1
ATOM 1709 C CA . GLY A 1 219 ? 8.171 2.102 15.066 1.00 64.88 219 GLY A CA 1
ATOM 1710 C C . GLY A 1 219 ? 6.825 2.749 15.376 1.00 64.88 219 GLY A C 1
ATOM 1711 O O . GLY A 1 219 ? 6.465 3.780 14.805 1.00 64.88 219 GLY A O 1
ATOM 1712 N N . PHE A 1 220 ? 6.034 2.083 16.215 1.00 62.47 220 PHE A N 1
ATOM 1713 C CA . PHE A 1 220 ? 4.819 2.669 16.775 1.00 62.47 220 PHE A CA 1
ATOM 1714 C C . PHE A 1 220 ? 5.213 3.917 17.573 1.00 62.47 220 PHE A C 1
ATOM 1716 O O . PHE A 1 220 ? 6.069 3.826 18.452 1.00 62.47 220 PHE A O 1
ATOM 1723 N N . LEU A 1 221 ? 4.655 5.068 17.205 1.00 53.69 221 LEU A N 1
ATOM 1724 C CA . LEU A 1 221 ? 4.841 6.311 17.942 1.00 53.69 221 LEU A CA 1
ATOM 1725 C C . LEU A 1 221 ? 3.541 6.546 18.703 1.00 53.69 221 LEU A C 1
ATOM 1727 O O . LEU A 1 221 ? 2.490 6.693 18.092 1.00 53.69 221 LEU A O 1
ATOM 1731 N N . ASP A 1 222 ? 3.625 6.491 20.028 1.00 44.59 222 ASP A N 1
ATOM 1732 C CA . ASP A 1 222 ? 2.494 6.704 20.944 1.00 44.59 222 ASP A CA 1
ATOM 1733 C C . ASP A 1 222 ? 2.254 8.212 21.207 1.00 44.59 222 ASP A C 1
ATOM 1735 O O . ASP A 1 222 ? 1.320 8.607 21.897 1.00 44.59 222 ASP A O 1
ATOM 1739 N N . ASP A 1 223 ? 3.097 9.077 20.631 1.00 35.31 223 ASP A N 1
ATOM 1740 C CA . ASP A 1 223 ? 3.276 10.472 21.041 1.00 35.31 223 ASP A CA 1
ATOM 1741 C C . ASP A 1 223 ? 2.376 11.465 20.294 1.00 35.31 223 ASP A C 1
ATOM 1743 O O . ASP A 1 223 ? 2.837 12.519 19.850 1.00 35.31 223 ASP A O 1
ATOM 1747 N N . MET A 1 224 ? 1.074 11.188 20.216 1.00 40.50 224 MET A N 1
ATOM 1748 C CA . MET A 1 224 ? 0.099 12.271 20.080 1.00 40.50 224 MET A CA 1
ATOM 1749 C C . MET A 1 224 ? -1.023 12.124 21.103 1.00 40.50 224 MET A C 1
ATOM 1751 O O . MET A 1 224 ? -2.139 11.682 20.815 1.00 40.50 224 MET A O 1
ATOM 1755 N N . GLU A 1 225 ? -0.710 12.566 22.320 1.00 36.12 225 GLU A N 1
ATOM 1756 C CA . GLU A 1 225 ? -1.702 13.012 23.287 1.00 36.12 225 GLU A CA 1
ATOM 1757 C C . GLU A 1 225 ? -2.596 14.076 22.630 1.00 36.12 225 GLU A C 1
ATOM 1759 O O . GLU A 1 225 ? -2.165 15.186 22.328 1.00 36.12 225 GLU A O 1
ATOM 1764 N N . ASP A 1 226 ? -3.838 13.697 22.340 1.00 34.28 226 ASP A N 1
ATOM 1765 C CA . ASP A 1 226 ? -5.038 14.321 22.915 1.00 34.28 226 ASP A CA 1
ATOM 1766 C C . ASP A 1 226 ? -6.227 14.208 21.953 1.00 34.28 226 ASP A C 1
ATOM 1768 O O . ASP A 1 226 ? -6.571 15.149 21.252 1.00 34.28 226 ASP A O 1
ATOM 1772 N N . TRP A 1 227 ? -6.840 13.021 21.914 1.00 30.48 227 TRP A N 1
ATOM 1773 C CA . TRP A 1 227 ? -8.298 12.845 21.906 1.00 30.48 227 TRP A CA 1
ATOM 1774 C C . TRP A 1 227 ? -8.571 11.560 22.693 1.00 30.48 227 TRP A C 1
ATOM 1776 O O . TRP A 1 227 ? -8.629 10.464 22.132 1.00 30.48 227 TRP A O 1
ATOM 1786 N N . GLN A 1 228 ? -8.665 11.682 24.019 1.00 29.86 228 GLN A N 1
ATOM 1787 C CA . GLN A 1 228 ? -9.065 10.579 24.889 1.00 29.86 228 GLN A CA 1
ATOM 1788 C C . GLN A 1 228 ? -10.400 9.988 24.430 1.00 29.86 228 GLN A C 1
ATOM 1790 O O . GLN A 1 228 ? -11.422 10.645 24.576 1.00 29.86 228 GLN A O 1
ATOM 1795 N N . LEU A 1 229 ? -10.399 8.729 23.985 1.00 29.91 229 LEU A N 1
ATOM 1796 C CA . LEU A 1 229 ? -11.406 7.734 24.362 1.00 29.91 229 LEU A CA 1
ATOM 1797 C C . LEU A 1 229 ? -10.803 6.319 24.260 1.00 29.91 229 LEU A C 1
ATOM 1799 O O . LEU A 1 229 ? -10.788 5.710 23.201 1.00 29.91 229 LEU A O 1
ATOM 1803 N N . GLY A 1 230 ? -10.369 5.787 25.406 1.00 24.83 230 GLY A N 1
ATOM 1804 C CA . GLY A 1 230 ? -10.389 4.351 25.702 1.00 24.83 230 GLY A CA 1
ATOM 1805 C C . GLY A 1 230 ? -9.285 3.489 25.089 1.00 24.83 230 GLY A C 1
ATOM 1806 O O . GLY A 1 230 ? -9.493 2.819 24.077 1.00 24.83 230 GLY A O 1
ATOM 1807 N N . GLY A 1 231 ? -8.153 3.395 25.789 1.00 27.56 231 GLY A N 1
ATOM 1808 C CA . GLY A 1 231 ? -7.297 2.214 25.701 1.00 27.56 231 GLY A CA 1
ATOM 1809 C C . GLY A 1 231 ? -8.040 0.959 26.169 1.00 27.56 231 GLY A C 1
ATOM 1810 O O . GLY A 1 231 ? -8.940 1.052 27.001 1.00 27.56 231 GLY A O 1
ATOM 1811 N N . ILE A 1 232 ? -7.652 -0.202 25.638 1.00 29.66 232 ILE A N 1
ATOM 1812 C CA . ILE A 1 232 ? -7.826 -1.496 26.308 1.00 29.66 232 ILE A CA 1
ATOM 1813 C C . ILE A 1 232 ? -6.596 -2.344 25.964 1.00 29.66 232 ILE A C 1
ATOM 1815 O O . ILE A 1 232 ? -6.496 -2.883 24.860 1.00 29.66 232 ILE A O 1
ATOM 1819 N N . GLU A 1 233 ? -5.667 -2.427 26.916 1.00 26.61 233 GLU A N 1
ATOM 1820 C CA . GLU A 1 233 ? -4.933 -3.663 27.189 1.00 26.61 233 GLU A CA 1
ATOM 1821 C C . GLU A 1 233 ? -5.924 -4.726 27.670 1.00 26.61 233 GLU A C 1
ATOM 1823 O O . GLU A 1 233 ? -6.832 -4.428 28.446 1.00 26.61 233 GLU A O 1
ATOM 1828 N N . HIS A 1 234 ? -5.716 -5.970 27.254 1.00 26.83 234 HIS A N 1
ATOM 1829 C CA . HIS A 1 234 ? -6.104 -7.119 28.064 1.00 26.83 234 HIS A CA 1
ATOM 1830 C C . HIS A 1 234 ? -5.081 -8.246 27.851 1.00 26.83 234 HIS A C 1
ATOM 1832 O O . HIS A 1 234 ? -5.084 -8.895 26.805 1.00 26.83 234 HIS A O 1
ATOM 1838 N N . GLU A 1 235 ? -4.192 -8.416 28.834 1.00 25.55 235 GLU A N 1
ATOM 1839 C CA . GLU A 1 235 ? -3.843 -9.723 29.427 1.00 25.55 235 GLU A CA 1
ATOM 1840 C C . GLU A 1 235 ? -5.004 -10.085 30.396 1.00 25.55 235 GLU A C 1
ATOM 1842 O O . GLU A 1 235 ? -5.670 -9.178 30.911 1.00 25.55 235 GLU A O 1
ATOM 1847 N N . ASP A 1 236 ? -5.426 -11.327 30.647 1.00 33.41 236 ASP A N 1
ATOM 1848 C CA . ASP A 1 236 ? -4.904 -12.678 30.378 1.00 33.41 236 ASP A CA 1
ATOM 1849 C C . ASP A 1 236 ? -5.799 -13.505 29.426 1.00 33.41 236 ASP A C 1
ATOM 1851 O O . ASP A 1 236 ? -7.044 -13.333 29.459 1.00 33.41 236 ASP A O 1
#

Radius of gyration: 29.49 Å; chains: 1; bounding box: 43×35×117 Å

pLDDT: mean 75.7, std 20.44, range [24.83, 96.31]

Sequence (236 aa):
MSIFVKVLVLAVFFLVALVISPKAKAEEDFDLFGMAARTGVFFLDRGTLDDVETVQEIFYNHGYDVVVDGNYGPKTEKAIRKLQSNTGQPETGILEYHQWLSLKAAALPKSWGALSASIDGKFGEAHNKSSRALAEQIAQRRCERYTKRGCIVISIADNGWSVARWCKKKNTTWIFMGASTVNYQTAHEELLRQAAGVDPEIAFGGKCFKQIEHNAKAGFLDDMEDWQLGGIEHED

Secondary structure (DSSP, 8-state):
--HHHHHHHHHHHHHHHHH------------TTTSTTTSSEEE-TTS-EEEHHHHHHHHHHTT-----SSS--HHHHHHHHHHHHHTT----S---HHHHHHHHHSPPPS-EEEEEEETTSS-EEEEEESSHHHHHHHHHHHHHHH-SS-EEEEEEETT-EEEEEEEEETTEEEEEEEEESS-HHHHHHHHHHHHHHH-HHHHHSS-EEEEEEEETTTEE----------------

Foldseek 3Di:
DDPVVVVVVVVVVVVVVVVPDPPPPPPPPPVVPPPQLADQWADAPPDDTDGVLNLQVLLVQQPQQGDNDSHNDPSLLVSQLVLCVVVVHHSPSHQHNVSVVVSVPDDGFQKKKKWKADQVRQDIFIDIDRTNVVRQVVRQVVNVVVDPRDMDMDMDGDFKKKKWWWFDDDPHIDIFIFIDSPDNVVRLVNSLVVQVVVPNCRSPVLRIADMWMATRPPGTDPPDDDDDDDDDDDDD

InterPro domains:
  IPR002477 Peptidoglycan binding-like [PF01471] (50-95)
  IPR025240 Domain of unknown function DUF4189 [PF13827] (112-193)
  IPR036365 PGBD-like superfamily [SSF47090] (50-103)
  IPR036366 PGBD superfamily [G3DSA:1.10.101.10] (45-108)